Protein AF-A0A9D4M0K0-F1 (afdb_monomer_lite)

Secondary structure (DSSP, 8-state):
----EEEEEEEEEEEEEES-EESS---EEEEEEEEEEEEEES-EESS---EEEEEEEEEEEEEES-EEEES--EEEEEEEEEEEEEES-EEEES--EEEEEEEEEEEEEES-EEEES--EEEEEEEEEEEEEES-EEEES--EEEEEEEEEEEEEES-EE-TT--EEEEEEEES-EEEES-EE-TT--TT-------------

pLDDT: mean 78.74, std 13.65, range [37.25, 94.25]

Sequence (203 aa):
MNADLECRAGVLSWLSIHSNTFKTNADLECRAKVLSWLSTRRYNLKTSADLECRAVVLRWFNIRLNAFATNADLECRAGVLSLLSIRRNTFKTNANLECRAGVLSWLSIRRYNFKTNADLECRAGVLSWLSIRRNDFKTNADLECRAGVHSWLSIRRNKFKTNADLECGAGVLSWLSIRRNTFKTNADPFNMVINFALRHLYF

Foldseek 3Di:
DEAEAEEEEQEAADDEAELDEDPDEYEYAYEYQYYAEYEYYNAEYQDAYEYEAEYQYYADYYYENYEAEENYEYEYEYQEYAEDHHEQYEYAEQYEYEYEYQEYAYYAHENYEYHELYEYEYEYQEYAYYHAEQYEAEENYEYYAEYQEYAEYEHYNYEHEAQYEYEHDYCEYNYYYYYNYYYYPNYPHDPHPPNYPDDDDDD

Structure (mmCIF, N/CA/C/O backbone):
data_AF-A0A9D4M0K0-F1
#
_entry.id   AF-A0A9D4M0K0-F1
#
loop_
_atom_site.group_PDB
_atom_site.id
_atom_site.type_symbol
_atom_site.label_atom_id
_atom_site.label_alt_id
_atom_site.label_comp_id
_atom_site.label_asym_id
_atom_site.label_entity_id
_atom_site.label_seq_id
_atom_site.pdbx_PDB_ins_code
_atom_site.Cartn_x
_atom_site.Cartn_y
_atom_site.Cartn_z
_atom_site.occupancy
_atom_site.B_iso_or_equiv
_atom_site.auth_seq_id
_atom_site.auth_comp_id
_atom_site.auth_asym_id
_atom_site.auth_atom_id
_atom_site.pdbx_PDB_model_num
ATOM 1 N N . MET A 1 1 ? -2.686 26.900 2.733 1.00 42.06 1 MET A N 1
ATOM 2 C CA . MET A 1 1 ? -1.691 26.627 1.679 1.00 42.06 1 MET A CA 1
ATOM 3 C C . MET A 1 1 ? -1.404 25.147 1.722 1.00 42.06 1 MET A C 1
ATOM 5 O O . MET A 1 1 ? -0.999 24.675 2.781 1.00 42.06 1 MET A O 1
ATOM 9 N N . ASN A 1 2 ? -1.681 24.443 0.629 1.00 54.84 2 ASN A N 1
ATOM 10 C CA . ASN A 1 2 ? -1.199 23.079 0.457 1.00 54.84 2 ASN A CA 1
ATOM 11 C C . ASN A 1 2 ? 0.287 23.150 0.112 1.00 54.84 2 ASN A C 1
ATOM 13 O O . ASN A 1 2 ? 0.711 24.067 -0.594 1.00 54.84 2 ASN A O 1
ATOM 17 N N . ALA A 1 3 ? 1.076 22.258 0.697 1.00 59.97 3 ALA A N 1
ATOM 18 C CA . ALA A 1 3 ? 2.510 22.185 0.457 1.00 59.97 3 ALA A CA 1
ATOM 19 C C . ALA A 1 3 ? 2.791 20.927 -0.358 1.00 59.97 3 ALA A C 1
ATOM 21 O O . ALA A 1 3 ? 3.243 19.926 0.194 1.00 59.97 3 ALA A O 1
ATOM 22 N N . ASP A 1 4 ? 2.487 20.994 -1.650 1.00 74.81 4 ASP A N 1
ATOM 23 C CA . ASP A 1 4 ? 2.632 19.847 -2.538 1.00 74.81 4 ASP A CA 1
ATOM 24 C C . ASP A 1 4 ? 4.058 19.796 -3.091 1.00 74.81 4 ASP A C 1
ATOM 26 O O . ASP A 1 4 ? 4.654 20.818 -3.450 1.00 74.81 4 ASP A O 1
ATOM 30 N N . LEU A 1 5 ? 4.634 18.599 -3.116 1.00 75.56 5 LEU A N 1
ATOM 31 C CA . LEU A 1 5 ? 5.984 18.356 -3.602 1.00 75.56 5 LEU A CA 1
ATOM 32 C C . LEU A 1 5 ? 5.925 17.313 -4.717 1.00 75.56 5 LEU A C 1
ATOM 34 O O . LEU A 1 5 ? 5.569 16.162 -4.491 1.00 75.56 5 LEU A O 1
ATOM 38 N N . GLU A 1 6 ? 6.336 17.703 -5.920 1.00 85.31 6 GLU A N 1
ATOM 39 C CA . GLU A 1 6 ? 6.460 16.788 -7.053 1.00 85.31 6 GLU A CA 1
ATOM 40 C C . GLU A 1 6 ? 7.928 16.480 -7.356 1.00 85.31 6 GLU A C 1
ATOM 42 O O . GLU A 1 6 ? 8.778 17.373 -7.392 1.00 85.31 6 GLU A O 1
ATOM 47 N N . CYS A 1 7 ? 8.234 15.216 -7.652 1.00 83.06 7 CYS A N 1
ATOM 48 C CA . CYS A 1 7 ? 9.520 14.827 -8.213 1.00 83.06 7 CYS A CA 1
ATOM 49 C C . CYS A 1 7 ? 9.359 13.971 -9.476 1.00 83.06 7 CYS A C 1
ATOM 51 O O . CYS A 1 7 ? 8.588 13.011 -9.516 1.00 83.06 7 CYS A O 1
ATOM 53 N N . ARG A 1 8 ? 10.105 14.313 -10.534 1.00 90.19 8 ARG A N 1
ATOM 54 C CA . ARG A 1 8 ? 10.095 13.596 -11.818 1.00 90.19 8 ARG A CA 1
ATOM 55 C C . ARG A 1 8 ? 11.519 13.331 -12.281 1.00 90.19 8 ARG A C 1
ATOM 57 O O . ARG A 1 8 ? 12.297 14.264 -12.450 1.00 90.19 8 ARG A O 1
ATOM 64 N N . ALA A 1 9 ? 11.859 12.065 -12.500 1.00 88.44 9 ALA A N 1
ATOM 65 C CA . ALA A 1 9 ? 13.198 11.671 -12.932 1.00 88.44 9 ALA A CA 1
ATOM 66 C C . ALA A 1 9 ? 13.170 10.498 -13.922 1.00 88.44 9 ALA A C 1
ATOM 68 O O . ALA A 1 9 ? 12.331 9.606 -13.844 1.00 88.44 9 ALA A O 1
ATOM 69 N N . GLY A 1 10 ? 14.133 10.438 -14.843 1.00 89.88 10 GLY A N 1
ATOM 70 C CA . GLY A 1 10 ? 14.377 9.207 -15.603 1.00 89.88 10 GLY A CA 1
ATOM 71 C C . GLY A 1 10 ? 14.932 8.119 -14.682 1.00 89.88 10 GLY A C 1
ATOM 72 O O . GLY A 1 10 ? 14.340 7.053 -14.516 1.00 89.88 10 GLY A O 1
ATOM 73 N N . VAL A 1 11 ? 16.041 8.435 -14.018 1.00 91.44 11 VAL A N 1
ATOM 74 C CA . VAL A 1 11 ? 16.683 7.588 -13.013 1.00 91.44 11 VAL A CA 1
ATOM 75 C C . VAL A 1 11 ? 16.875 8.413 -11.753 1.00 91.44 11 VAL A C 1
ATOM 77 O O . VAL A 1 11 ? 17.438 9.502 -11.805 1.00 91.44 11 VAL A O 1
ATOM 80 N N . LEU A 1 12 ? 16.430 7.877 -10.624 1.00 88.25 12 LEU A N 1
ATOM 81 C CA . LEU A 1 12 ? 16.653 8.447 -9.309 1.00 88.25 12 LEU A CA 1
ATOM 82 C C . LEU A 1 12 ? 17.357 7.394 -8.454 1.00 88.25 12 LEU A C 1
ATOM 84 O O . LEU A 1 12 ? 16.833 6.311 -8.177 1.00 88.25 12 LEU A O 1
ATOM 88 N N . SER A 1 13 ? 18.599 7.673 -8.077 1.00 89.12 13 SER A N 1
ATOM 89 C CA . SER A 1 13 ? 19.372 6.760 -7.234 1.00 89.12 13 SER A CA 1
ATOM 90 C C . SER A 1 13 ? 18.764 6.676 -5.835 1.00 89.12 13 SER A C 1
ATOM 92 O O . SER A 1 13 ? 18.650 5.588 -5.269 1.00 89.12 13 SER A O 1
ATOM 94 N N . TRP A 1 14 ? 18.327 7.811 -5.295 1.00 87.00 14 TRP A N 1
ATOM 95 C CA . TRP A 1 14 ? 17.894 7.908 -3.914 1.00 87.00 14 TRP A CA 1
ATOM 96 C C . TRP A 1 14 ? 16.840 8.991 -3.733 1.00 87.00 14 TRP A C 1
ATOM 98 O O . TRP A 1 14 ? 17.014 10.122 -4.179 1.00 87.00 14 TRP A O 1
ATOM 108 N N . LEU A 1 15 ? 15.773 8.641 -3.026 1.00 85.00 15 LEU A N 1
ATOM 109 C CA . LEU A 1 15 ? 14.783 9.568 -2.512 1.00 85.00 15 LEU A CA 1
ATOM 110 C C . LEU A 1 15 ? 14.554 9.261 -1.036 1.00 85.00 15 LEU A C 1
ATOM 112 O O . LEU A 1 15 ? 14.166 8.150 -0.668 1.00 85.00 15 LEU A O 1
ATOM 116 N N . SER A 1 16 ? 14.789 10.252 -0.183 1.00 86.38 16 SER A N 1
ATOM 117 C CA . SER A 1 16 ? 14.544 10.127 1.248 1.00 86.38 16 SER A CA 1
ATOM 118 C C . SER A 1 16 ? 13.716 11.272 1.759 1.00 86.38 16 SER A C 1
ATOM 120 O O . SER A 1 16 ? 14.082 12.437 1.641 1.00 86.38 16 SER A O 1
ATOM 122 N N . ILE A 1 17 ? 12.649 10.902 2.440 1.00 78.44 17 ILE A N 1
ATOM 123 C CA . ILE A 1 17 ? 11.730 11.821 3.074 1.00 78.44 17 ILE A CA 1
ATOM 124 C C . ILE A 1 17 ? 11.850 11.556 4.571 1.00 78.44 17 ILE A C 1
ATOM 126 O O . ILE A 1 17 ? 11.435 10.506 5.071 1.00 78.44 17 ILE A O 1
ATOM 130 N N . HIS A 1 18 ? 12.504 12.466 5.289 1.00 82.88 18 HIS A N 1
ATOM 131 C CA . HIS A 1 18 ? 12.907 12.237 6.673 1.00 82.88 18 HIS A CA 1
ATOM 132 C C . HIS A 1 18 ? 12.511 13.398 7.583 1.00 82.88 18 HIS A C 1
ATOM 134 O O . HIS A 1 18 ? 12.783 14.546 7.260 1.00 82.88 18 HIS A O 1
ATOM 140 N N . SER A 1 19 ? 11.942 13.089 8.753 1.00 77.44 19 SER A N 1
ATOM 141 C CA . SER A 1 19 ? 11.604 14.066 9.809 1.00 77.44 19 SER A CA 1
ATOM 142 C C . SER A 1 19 ? 10.708 15.224 9.358 1.00 77.44 19 SER A C 1
ATOM 144 O O . SER A 1 19 ? 10.734 16.298 9.955 1.00 77.44 19 SER A O 1
ATOM 146 N N . ASN A 1 20 ? 9.880 15.009 8.340 1.00 68.69 20 ASN A N 1
ATOM 147 C CA . ASN A 1 20 ? 8.908 16.011 7.937 1.00 68.69 20 ASN A CA 1
ATOM 148 C C . ASN A 1 20 ? 7.644 15.913 8.797 1.00 68.69 20 ASN A C 1
ATOM 150 O O . ASN A 1 20 ? 7.177 14.821 9.138 1.00 68.69 20 ASN A O 1
ATOM 154 N N . THR A 1 21 ? 7.097 17.076 9.144 1.00 70.19 21 THR A N 1
ATOM 155 C CA . THR A 1 21 ? 5.792 17.201 9.794 1.00 70.19 21 THR A CA 1
ATOM 156 C C . THR A 1 21 ? 4.912 18.074 8.923 1.00 70.19 21 THR A C 1
ATOM 158 O O . THR A 1 21 ? 5.153 19.276 8.824 1.00 70.19 21 THR A O 1
ATOM 161 N N . PHE A 1 22 ? 3.873 17.480 8.353 1.00 66.31 22 PHE A N 1
ATOM 162 C CA . PHE A 1 22 ? 2.869 18.214 7.596 1.00 66.31 22 PHE A CA 1
ATOM 163 C C . PHE A 1 22 ? 1.692 18.499 8.523 1.00 66.31 22 PHE A C 1
ATOM 165 O O . PHE A 1 22 ? 1.107 17.594 9.128 1.00 66.31 22 PHE A O 1
ATOM 172 N N . LYS A 1 23 ? 1.455 19.795 8.748 1.00 60.69 23 LYS A N 1
ATOM 173 C CA . LYS A 1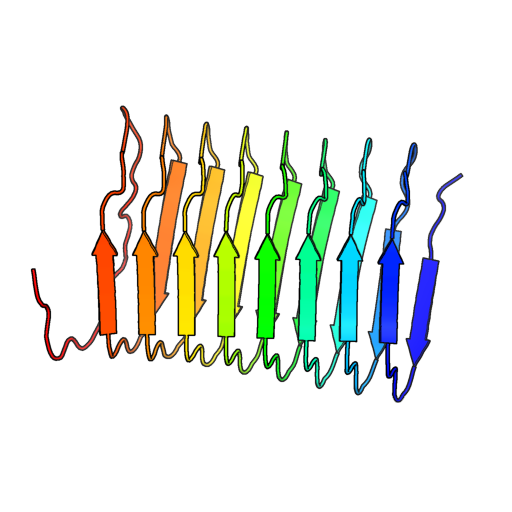 23 ? 0.393 20.307 9.629 1.00 60.69 23 LYS A CA 1
ATOM 174 C C . LYS A 1 23 ? -0.901 20.620 8.867 1.00 60.69 23 LYS A C 1
ATOM 176 O O . LYS A 1 23 ? -1.918 20.849 9.510 1.00 60.69 23 LYS A O 1
ATOM 181 N N . THR A 1 24 ? -0.817 20.682 7.544 1.00 62.44 24 THR A N 1
ATOM 182 C CA . THR A 1 24 ? -1.893 20.948 6.585 1.00 62.44 24 THR A CA 1
ATOM 183 C C . THR A 1 24 ? -1.822 19.896 5.486 1.00 62.44 24 THR A C 1
ATOM 185 O O . THR A 1 24 ? -0.896 19.080 5.489 1.00 62.44 24 THR A O 1
ATOM 188 N N . ASN A 1 25 ? -2.768 19.931 4.549 1.00 67.75 25 ASN A N 1
ATOM 189 C CA . ASN A 1 25 ? -2.717 19.055 3.389 1.00 67.75 25 ASN A CA 1
ATOM 190 C C . ASN A 1 25 ? -1.442 19.304 2.589 1.00 67.75 25 ASN A C 1
ATOM 192 O O . ASN A 1 25 ? -1.021 20.454 2.416 1.00 67.75 25 ASN A O 1
ATOM 196 N N . ALA A 1 26 ? -0.779 18.218 2.225 1.00 68.62 26 ALA A N 1
ATOM 197 C CA . ALA A 1 26 ? 0.509 18.250 1.569 1.00 68.62 26 ALA A CA 1
ATOM 198 C C . ALA A 1 26 ? 0.743 16.906 0.910 1.00 68.62 26 ALA A C 1
ATOM 200 O O . ALA A 1 26 ? 1.037 15.921 1.597 1.00 68.62 26 ALA A O 1
ATOM 201 N N . ASP A 1 27 ? 0.628 16.905 -0.406 1.00 76.62 27 ASP A N 1
ATOM 202 C CA . ASP A 1 27 ? 0.784 15.691 -1.175 1.00 76.62 27 ASP A CA 1
ATOM 203 C C . ASP A 1 27 ? 2.201 15.624 -1.729 1.00 76.62 27 ASP A C 1
ATOM 205 O O . ASP A 1 27 ? 2.795 16.615 -2.164 1.00 76.62 27 ASP A O 1
ATOM 209 N N . LEU A 1 28 ? 2.787 14.436 -1.672 1.00 78.38 28 LEU A N 1
ATOM 210 C CA . LEU A 1 28 ? 4.085 14.170 -2.261 1.00 78.38 28 LEU A CA 1
ATOM 211 C C . LEU A 1 28 ? 3.911 13.149 -3.367 1.00 78.38 28 LEU A C 1
ATOM 213 O O . LEU A 1 28 ? 3.650 11.979 -3.102 1.00 78.38 28 LEU A O 1
ATOM 217 N N . GLU A 1 29 ? 4.125 13.583 -4.604 1.00 85.06 29 GLU A N 1
ATOM 218 C CA . GLU A 1 29 ? 4.102 12.699 -5.756 1.00 85.06 29 GLU A CA 1
ATOM 219 C C . GLU A 1 29 ? 5.497 12.551 -6.360 1.00 85.06 29 GLU A C 1
ATOM 221 O O . GLU A 1 29 ? 6.153 13.515 -6.753 1.00 85.06 29 GLU A O 1
ATOM 226 N N . CYS A 1 30 ? 5.950 11.308 -6.488 1.00 83.56 30 CYS A N 1
ATOM 227 C CA . CYS A 1 30 ? 7.250 11.002 -7.055 1.00 83.56 30 CYS A CA 1
ATOM 228 C C . CYS A 1 30 ? 7.172 9.955 -8.159 1.00 83.56 30 CYS A C 1
ATOM 230 O O . CYS A 1 30 ? 6.765 8.813 -7.941 1.00 83.56 30 CYS A O 1
ATOM 232 N N . ARG A 1 31 ? 7.618 10.342 -9.358 1.00 91.00 31 ARG A N 1
ATOM 233 C CA . ARG A 1 31 ? 7.618 9.508 -10.562 1.00 91.00 31 ARG A CA 1
ATOM 234 C C . ARG A 1 31 ? 9.037 9.306 -11.079 1.00 91.00 31 ARG A C 1
ATOM 236 O O . ARG A 1 31 ? 9.731 10.266 -11.416 1.00 91.00 31 ARG A O 1
ATOM 243 N N . ALA A 1 32 ? 9.453 8.049 -11.206 1.00 90.00 32 ALA A N 1
ATOM 244 C CA . ALA A 1 32 ? 10.725 7.694 -11.828 1.00 90.00 32 ALA A CA 1
ATOM 245 C C . ALA A 1 32 ? 10.584 6.511 -12.790 1.00 90.00 32 ALA A C 1
ATOM 247 O O . ALA A 1 32 ? 9.740 5.652 -12.574 1.00 90.00 32 ALA A O 1
ATOM 248 N N . LYS A 1 33 ? 11.420 6.375 -13.831 1.00 92.44 33 LYS A N 1
ATOM 249 C CA . LYS A 1 33 ? 11.489 5.065 -14.520 1.00 92.44 33 LYS A CA 1
ATOM 250 C C . LYS A 1 33 ? 12.200 4.057 -13.621 1.00 92.44 33 LYS A C 1
ATOM 252 O O . LYS A 1 33 ? 11.683 2.970 -13.372 1.00 92.44 33 LYS A O 1
ATOM 257 N N . VAL A 1 34 ? 13.353 4.445 -13.081 1.00 91.31 34 VAL A N 1
ATOM 258 C CA . VAL A 1 34 ? 14.130 3.629 -12.142 1.00 91.31 34 VAL A CA 1
ATOM 259 C C . VAL A 1 34 ? 14.346 4.399 -10.849 1.00 91.31 34 VAL A C 1
ATOM 261 O O . VAL A 1 34 ? 14.938 5.475 -10.866 1.00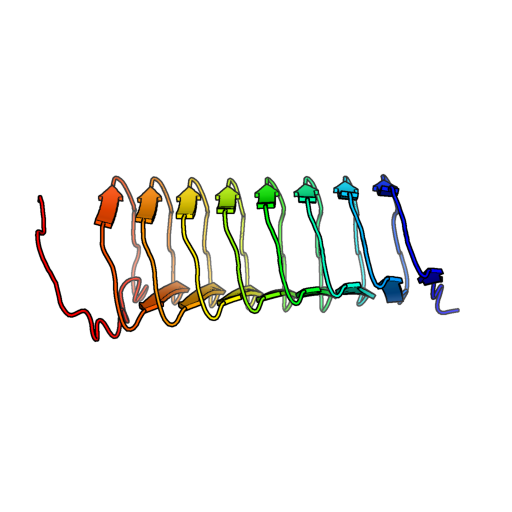 91.31 34 VAL A O 1
ATOM 264 N N . LEU A 1 35 ? 13.922 3.814 -9.731 1.00 88.25 35 LEU A N 1
ATOM 265 C CA . LEU A 1 35 ? 14.191 4.301 -8.384 1.00 88.25 35 LEU A CA 1
ATOM 266 C C . LEU A 1 35 ? 14.957 3.224 -7.613 1.00 88.25 35 LEU A C 1
ATOM 268 O O . LEU A 1 35 ? 14.442 2.141 -7.338 1.00 88.25 35 LEU A O 1
ATOM 272 N N . SER A 1 36 ? 16.223 3.478 -7.285 1.00 89.62 36 SER A N 1
ATOM 273 C CA . SER A 1 36 ? 17.003 2.464 -6.557 1.00 89.62 36 SER A CA 1
ATOM 274 C C . SER A 1 36 ? 16.631 2.426 -5.078 1.00 89.62 36 SER A C 1
ATOM 276 O O . SER A 1 36 ? 16.520 1.346 -4.498 1.00 89.62 36 SER A O 1
ATOM 278 N N . TRP A 1 37 ? 16.388 3.582 -4.469 1.00 87.75 37 TRP A N 1
ATOM 279 C CA . TRP A 1 37 ? 16.029 3.645 -3.064 1.00 87.75 37 TRP A CA 1
ATOM 280 C C . TRP A 1 37 ? 14.974 4.696 -2.792 1.00 87.75 37 TRP A C 1
ATOM 282 O O . TRP A 1 37 ? 15.158 5.866 -3.115 1.00 87.75 37 TRP A O 1
ATOM 292 N N . LEU A 1 38 ? 13.916 4.267 -2.122 1.00 86.44 38 LEU A N 1
ATOM 293 C CA . LEU A 1 38 ? 12.919 5.129 -1.528 1.00 86.44 38 LEU A CA 1
ATOM 294 C C . LEU A 1 38 ? 12.866 4.852 -0.032 1.00 86.44 38 LEU A C 1
ATOM 296 O O . LEU A 1 38 ? 12.666 3.710 0.389 1.00 86.44 38 LEU A O 1
ATOM 300 N N . SER A 1 39 ? 13.003 5.888 0.786 1.00 87.44 39 SER A N 1
ATOM 301 C CA . SER A 1 39 ? 12.764 5.766 2.218 1.00 87.44 39 SER A CA 1
ATOM 302 C C . SER A 1 39 ? 11.912 6.895 2.747 1.00 87.44 39 SER A C 1
ATOM 304 O O . SER A 1 39 ? 12.201 8.068 2.538 1.00 87.44 39 SER A O 1
ATOM 306 N N . THR A 1 40 ? 10.939 6.529 3.567 1.00 80.00 40 THR A N 1
ATOM 307 C CA . THR A 1 40 ? 10.174 7.462 4.385 1.00 80.00 40 THR A CA 1
ATOM 308 C C . THR A 1 40 ? 10.434 7.134 5.843 1.00 80.00 40 THR A C 1
ATOM 310 O O . THR A 1 40 ? 10.305 5.982 6.281 1.00 80.00 40 THR A O 1
ATOM 313 N N . ARG A 1 41 ? 10.887 8.127 6.611 1.00 82.38 41 ARG A N 1
ATOM 314 C CA . ARG A 1 41 ? 11.216 7.915 8.018 1.00 82.38 41 ARG A CA 1
ATOM 315 C C . ARG A 1 41 ? 10.822 9.080 8.904 1.00 82.38 41 ARG A C 1
ATOM 317 O O . ARG A 1 41 ? 11.164 10.218 8.613 1.00 82.38 41 ARG A O 1
ATOM 324 N N . ARG A 1 42 ? 10.227 8.773 10.066 1.00 74.00 42 ARG A N 1
ATOM 325 C CA . ARG A 1 42 ? 9.790 9.795 11.044 1.00 74.00 42 ARG A CA 1
ATOM 326 C C . ARG A 1 42 ? 8.879 10.840 10.402 1.00 74.00 42 ARG A C 1
ATOM 328 O O . ARG A 1 42 ? 8.949 12.022 10.714 1.00 74.00 42 ARG A O 1
ATOM 335 N N . TYR A 1 43 ? 8.060 10.372 9.481 1.00 68.94 43 TYR A N 1
ATOM 336 C CA . TYR A 1 43 ? 7.092 11.168 8.767 1.00 68.94 43 TYR A CA 1
ATOM 337 C C . TYR A 1 43 ? 5.818 11.235 9.605 1.00 68.94 43 TYR A C 1
ATOM 339 O O . TYR A 1 43 ? 5.261 10.191 9.955 1.00 68.94 43 TYR A O 1
ATOM 347 N N . ASN A 1 44 ? 5.412 12.435 10.015 1.00 67.38 44 ASN A N 1
ATOM 348 C CA . ASN A 1 44 ? 4.244 12.619 10.871 1.00 67.38 44 ASN A CA 1
ATOM 349 C C . ASN A 1 44 ? 3.201 13.449 10.128 1.00 67.38 44 ASN A C 1
ATOM 351 O O . ASN A 1 44 ? 3.350 14.666 9.994 1.00 67.38 44 ASN A O 1
ATOM 355 N N . LEU A 1 45 ? 2.165 12.771 9.647 1.00 62.91 45 LEU A N 1
ATOM 356 C CA . LEU A 1 45 ? 1.045 13.385 8.953 1.00 62.91 45 LEU A CA 1
ATOM 357 C C . LEU A 1 45 ? -0.053 13.631 9.977 1.00 62.91 45 LEU A C 1
ATOM 359 O O . LEU A 1 45 ? -0.630 12.686 10.520 1.00 62.91 45 LEU A O 1
ATOM 363 N N . LYS A 1 46 ? -0.264 14.905 10.324 1.00 57.75 46 LYS A N 1
ATOM 364 C CA . LYS A 1 46 ? -1.271 15.299 11.321 1.00 57.75 46 LYS A CA 1
ATOM 365 C C . LYS A 1 46 ? -2.664 15.481 10.712 1.00 57.75 46 LYS A C 1
ATOM 367 O O . LYS A 1 46 ? -3.637 15.375 11.452 1.00 57.75 46 LYS A O 1
ATOM 372 N N . THR A 1 47 ? -2.732 15.737 9.411 1.00 57.00 47 THR A N 1
ATOM 373 C CA . THR A 1 47 ? -3.936 15.956 8.593 1.00 57.00 47 THR A CA 1
ATOM 374 C C . THR A 1 47 ? -3.805 15.181 7.278 1.00 57.00 47 THR A C 1
ATOM 376 O O . THR A 1 47 ? -2.760 14.563 7.067 1.00 57.00 47 THR A O 1
ATOM 379 N N . SER A 1 48 ? -4.835 15.210 6.425 1.00 64.50 48 SER A N 1
ATOM 380 C CA . SER A 1 48 ? -4.849 14.493 5.144 1.00 64.50 48 SER A CA 1
ATOM 381 C C . SER A 1 48 ? -3.668 14.873 4.273 1.00 64.50 48 SER A C 1
ATOM 383 O O . SER A 1 48 ? -3.506 16.048 3.971 1.00 64.50 48 SER A O 1
ATOM 385 N N . ALA A 1 49 ? -2.823 13.912 3.944 1.00 65.38 49 ALA A N 1
ATOM 386 C CA . ALA A 1 49 ? -1.608 14.120 3.179 1.00 65.38 49 ALA A CA 1
ATOM 387 C C . ALA A 1 49 ? -1.244 12.791 2.545 1.00 65.38 49 ALA A C 1
ATOM 389 O O . ALA A 1 49 ? -1.057 11.802 3.266 1.00 65.38 49 ALA A O 1
ATOM 390 N N . ASP A 1 50 ? -1.129 12.797 1.228 1.00 75.38 50 ASP A N 1
ATOM 391 C CA . ASP A 1 50 ? -0.944 11.573 0.478 1.00 75.38 50 ASP A CA 1
ATOM 392 C C . ASP A 1 50 ? 0.476 11.489 -0.068 1.00 75.38 50 ASP A C 1
ATOM 394 O O . ASP A 1 50 ? 1.082 12.461 -0.523 1.00 75.38 50 ASP A O 1
ATOM 398 N N . LEU A 1 51 ? 1.057 10.298 0.024 1.00 77.25 51 LEU A N 1
ATOM 399 C CA . LEU A 1 51 ? 2.350 10.007 -0.574 1.00 77.25 51 LEU A CA 1
ATOM 400 C C . LEU A 1 51 ? 2.164 9.008 -1.703 1.00 77.25 51 LEU A C 1
ATOM 402 O O . LEU A 1 51 ? 1.992 7.815 -1.457 1.00 77.25 51 LEU A O 1
ATOM 406 N N . GLU A 1 52 ? 2.321 9.479 -2.933 1.00 84.69 52 GLU A N 1
ATOM 407 C CA . GLU A 1 52 ? 2.314 8.645 -4.123 1.00 84.69 52 GLU A CA 1
ATOM 408 C C . GLU A 1 52 ? 3.725 8.451 -4.677 1.00 84.69 52 GLU A C 1
ATOM 410 O O . GLU A 1 52 ? 4.466 9.393 -4.966 1.00 84.69 52 GLU A O 1
ATOM 415 N N . CYS A 1 53 ? 4.118 7.197 -4.881 1.00 84.25 53 CYS A N 1
ATOM 416 C CA . CYS A 1 53 ? 5.385 6.851 -5.515 1.00 84.25 53 CYS A CA 1
ATOM 417 C C . CYS A 1 53 ? 5.167 5.868 -6.661 1.00 84.25 53 CYS A C 1
ATOM 419 O O . CYS A 1 53 ? 4.712 4.742 -6.456 1.00 84.25 53 CYS A O 1
ATOM 421 N N . ARG A 1 54 ? 5.546 6.272 -7.875 1.00 91.38 54 ARG A N 1
ATOM 422 C CA . ARG A 1 54 ? 5.390 5.473 -9.093 1.00 91.38 54 ARG A CA 1
ATOM 423 C C . ARG A 1 54 ? 6.744 5.219 -9.739 1.00 91.38 54 ARG A C 1
ATOM 425 O O . ARG A 1 54 ? 7.473 6.157 -10.067 1.00 91.38 54 ARG A O 1
ATOM 432 N N . ALA A 1 55 ? 7.066 3.946 -9.950 1.00 91.44 55 ALA A N 1
ATOM 433 C CA . ALA A 1 55 ? 8.263 3.544 -10.674 1.00 91.44 55 ALA A CA 1
ATOM 434 C C . ALA A 1 55 ? 8.007 2.404 -11.660 1.00 91.44 55 ALA A C 1
ATOM 436 O O . ALA A 1 55 ? 7.101 1.604 -11.472 1.00 91.44 55 ALA A O 1
ATOM 437 N N . VAL A 1 56 ? 8.824 2.265 -12.706 1.00 94.12 56 VAL A N 1
ATOM 438 C CA . VAL A 1 56 ? 8.847 0.992 -13.453 1.00 94.12 56 VAL A CA 1
ATOM 439 C C . VAL A 1 56 ? 9.623 -0.037 -12.637 1.00 94.12 56 VAL A C 1
ATOM 441 O O . VAL A 1 56 ? 9.139 -1.140 -12.394 1.00 94.12 56 VAL A O 1
ATOM 444 N N . VAL A 1 57 ? 10.799 0.355 -12.144 1.00 93.19 57 VAL A N 1
ATOM 445 C CA . VAL A 1 57 ? 11.633 -0.467 -11.264 1.00 93.19 57 VAL A CA 1
ATOM 446 C C . VAL A 1 57 ? 11.899 0.284 -9.970 1.00 93.19 57 VAL A C 1
ATOM 448 O O . VAL A 1 57 ? 12.492 1.363 -9.989 1.00 93.19 57 VAL A O 1
ATOM 451 N N . LEU A 1 58 ? 11.519 -0.323 -8.848 1.00 91.50 58 LEU A N 1
ATOM 452 C CA . LEU A 1 58 ? 11.858 0.129 -7.507 1.00 91.50 58 LEU A CA 1
ATOM 453 C C . LEU A 1 58 ? 12.660 -0.964 -6.803 1.00 91.50 58 LEU A C 1
ATOM 455 O O . LEU A 1 58 ? 12.140 -2.028 -6.489 1.00 91.50 58 LEU A O 1
ATOM 459 N N . ARG A 1 59 ? 13.951 -0.745 -6.550 1.00 91.69 59 ARG A N 1
ATOM 460 C CA . ARG A 1 59 ? 14.750 -1.803 -5.903 1.00 91.69 59 ARG A CA 1
ATOM 461 C C . ARG A 1 59 ? 14.399 -1.924 -4.430 1.00 91.69 59 ARG A C 1
ATOM 463 O O . ARG A 1 59 ? 14.113 -3.018 -3.950 1.00 91.69 59 ARG A O 1
ATOM 470 N N . TRP A 1 60 ? 14.402 -0.808 -3.709 1.00 91.25 60 TRP A N 1
ATOM 471 C CA . TRP A 1 60 ? 14.160 -0.842 -2.278 1.00 91.25 60 TRP A CA 1
ATOM 472 C C . TRP A 1 60 ? 13.218 0.267 -1.832 1.00 91.25 60 TRP A C 1
ATOM 474 O O . TRP A 1 60 ? 13.485 1.444 -2.066 1.00 91.25 60 TRP A O 1
ATOM 484 N N . PHE A 1 61 ? 12.147 -0.123 -1.141 1.00 89.75 61 PHE A N 1
ATOM 485 C CA . PHE A 1 61 ? 11.232 0.793 -0.483 1.00 89.75 61 PHE A CA 1
ATOM 486 C C . PHE A 1 61 ? 11.161 0.511 1.019 1.00 89.75 61 PHE A C 1
ATOM 488 O O . PHE A 1 61 ? 10.842 -0.599 1.460 1.00 89.75 61 PHE A O 1
ATOM 495 N N . ASN A 1 62 ? 11.480 1.522 1.824 1.00 89.38 62 ASN A N 1
ATOM 496 C CA . ASN A 1 62 ? 11.465 1.446 3.277 1.00 89.38 62 ASN A CA 1
ATOM 497 C C . ASN A 1 62 ? 10.529 2.494 3.877 1.00 89.38 62 ASN A C 1
ATOM 499 O O . ASN A 1 62 ? 10.745 3.691 3.725 1.00 89.38 62 ASN A O 1
ATOM 503 N N . ILE A 1 63 ? 9.528 2.040 4.622 1.00 84.56 63 ILE A N 1
ATOM 504 C CA . ILE A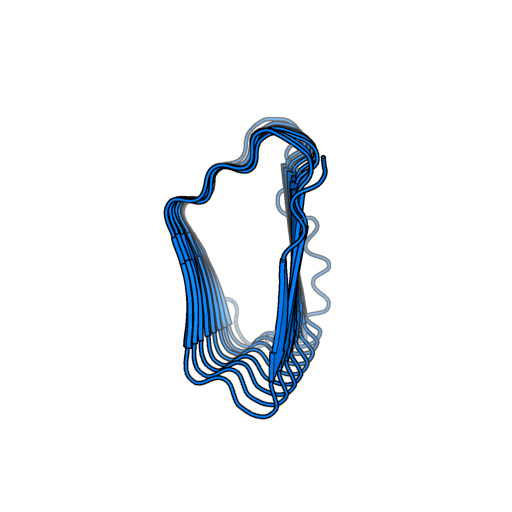 1 63 ? 8.568 2.901 5.312 1.00 84.56 63 ILE A CA 1
ATOM 505 C C . ILE A 1 63 ? 8.709 2.635 6.798 1.00 84.56 63 ILE A C 1
ATOM 507 O O . ILE A 1 63 ? 8.383 1.535 7.271 1.00 84.56 63 ILE A O 1
ATOM 511 N N . ARG A 1 64 ? 9.202 3.609 7.568 1.00 85.94 64 ARG A N 1
ATOM 512 C CA . ARG A 1 64 ? 9.516 3.341 8.971 1.00 85.94 64 ARG A CA 1
ATOM 513 C C . ARG A 1 64 ? 9.336 4.504 9.933 1.00 85.94 64 ARG A C 1
ATOM 515 O O . ARG A 1 64 ? 9.904 5.566 9.750 1.00 85.94 64 ARG A O 1
ATOM 522 N N . LEU A 1 65 ? 8.772 4.209 11.108 1.00 79.62 65 LEU A N 1
ATOM 523 C CA . LEU A 1 65 ? 8.578 5.182 12.197 1.00 79.62 65 LEU A CA 1
ATOM 524 C C . LEU A 1 65 ? 7.687 6.363 11.794 1.00 79.62 65 LEU A C 1
ATOM 526 O O . LEU A 1 65 ? 7.857 7.458 12.318 1.00 79.62 65 LEU A O 1
ATOM 530 N N . ASN A 1 66 ? 6.767 6.141 10.869 1.00 74.31 66 ASN A N 1
ATOM 531 C CA . ASN A 1 66 ? 5.797 7.125 10.436 1.00 74.31 66 ASN A CA 1
ATOM 532 C C . ASN A 1 66 ? 4.530 7.013 11.287 1.00 74.31 66 ASN A C 1
ATOM 534 O O . ASN A 1 66 ? 4.155 5.926 11.747 1.00 74.31 66 ASN A O 1
ATOM 538 N N . ALA A 1 67 ? 3.888 8.148 11.512 1.00 74.69 67 ALA A N 1
ATOM 539 C CA . ALA A 1 67 ? 2.597 8.229 12.165 1.00 74.69 67 ALA A CA 1
ATOM 540 C C . ALA A 1 67 ? 1.621 8.878 11.187 1.00 74.69 67 ALA A C 1
ATOM 542 O O . ALA A 1 67 ? 1.772 10.047 10.839 1.00 74.69 67 ALA A O 1
ATOM 543 N N . PHE A 1 68 ? 0.651 8.084 10.753 1.00 71.75 68 PHE A N 1
ATOM 544 C CA . PHE A 1 68 ? -0.451 8.500 9.902 1.00 71.75 68 PHE A CA 1
ATOM 545 C C . PHE A 1 68 ? -1.634 8.756 10.832 1.00 71.75 68 PHE A C 1
ATOM 547 O O . PHE A 1 68 ? -2.087 7.843 11.537 1.00 71.75 68 PHE A O 1
ATOM 554 N N . ALA A 1 69 ? -2.028 10.023 10.973 1.00 69.19 69 ALA A N 1
ATOM 555 C CA . ALA A 1 69 ? -3.125 10.395 11.853 1.00 69.19 69 ALA A CA 1
ATOM 556 C C . ALA A 1 69 ? -4.475 10.077 11.200 1.00 69.19 69 ALA A C 1
ATOM 558 O O . ALA A 1 69 ? -4.976 8.972 11.401 1.00 69.19 69 ALA A O 1
ATOM 559 N N . THR A 1 70 ? -5.036 11.032 10.461 1.00 68.69 70 THR A N 1
ATOM 560 C CA . THR A 1 70 ? -6.390 10.963 9.906 1.00 68.69 70 THR A CA 1
ATOM 561 C C . THR A 1 70 ? -6.354 11.234 8.407 1.00 68.69 70 THR A C 1
ATOM 563 O O . THR A 1 70 ? -5.786 12.258 8.028 1.00 68.69 70 THR A O 1
ATOM 566 N N . ASN A 1 71 ? -6.986 10.373 7.597 1.00 68.81 71 ASN A N 1
ATOM 567 C CA . ASN A 1 71 ? -7.162 10.542 6.143 1.00 68.81 71 ASN A CA 1
ATOM 568 C C . ASN A 1 71 ? -5.841 10.699 5.373 1.00 68.81 71 ASN A C 1
ATOM 570 O O . ASN A 1 71 ? -5.727 11.598 4.551 1.00 68.81 71 ASN A O 1
ATOM 574 N N . ALA A 1 72 ? -4.822 9.911 5.715 1.00 71.38 72 ALA A N 1
ATOM 575 C CA . ALA A 1 72 ? -3.494 10.024 5.119 1.00 71.38 72 ALA A CA 1
ATOM 576 C C . ALA A 1 72 ? -3.096 8.703 4.476 1.00 71.38 72 ALA A C 1
ATOM 578 O O . ALA A 1 72 ? -2.876 7.720 5.199 1.00 71.38 72 ALA A O 1
ATOM 579 N N . ASP A 1 73 ? -2.949 8.721 3.157 1.00 76.31 73 ASP A N 1
ATOM 580 C CA . ASP A 1 73 ? -2.704 7.525 2.379 1.00 76.31 73 ASP A CA 1
ATOM 581 C C . ASP A 1 73 ? -1.270 7.485 1.849 1.00 76.31 73 ASP A C 1
ATOM 583 O O . ASP A 1 73 ? -0.598 8.488 1.598 1.00 76.31 73 ASP A O 1
ATOM 587 N N . LEU A 1 74 ? -0.735 6.278 1.733 1.00 78.94 74 LEU A N 1
ATOM 588 C CA . LEU A 1 74 ? 0.534 6.058 1.060 1.00 78.94 74 LEU A CA 1
ATOM 589 C C . LEU A 1 74 ? 0.311 5.015 -0.017 1.00 78.94 74 LEU A C 1
ATOM 591 O O . LEU A 1 74 ? 0.010 3.860 0.281 1.00 78.94 74 LEU A O 1
ATOM 595 N N . GLU A 1 75 ? 0.537 5.416 -1.258 1.00 86.06 75 GLU A N 1
ATOM 596 C CA . GLU A 1 75 ? 0.487 4.537 -2.409 1.00 86.06 75 GLU A CA 1
ATOM 597 C C . GLU A 1 75 ? 1.874 4.356 -3.018 1.00 86.06 75 GLU A C 1
ATOM 599 O O . GLU A 1 75 ? 2.600 5.305 -3.326 1.00 86.06 75 GLU A O 1
ATOM 604 N N . CYS A 1 76 ? 2.241 3.105 -3.279 1.00 85.44 76 CYS A N 1
ATOM 605 C CA . CYS A 1 76 ? 3.408 2.795 -4.088 1.00 85.44 76 CYS A CA 1
ATOM 606 C C . CYS A 1 76 ? 3.069 1.820 -5.202 1.00 85.44 76 CYS A C 1
ATOM 608 O O . CYS A 1 76 ? 2.543 0.733 -4.965 1.00 85.44 76 CYS A O 1
ATOM 610 N N . ARG A 1 77 ? 3.408 2.205 -6.433 1.00 92.50 77 ARG A N 1
ATOM 611 C CA . ARG A 1 77 ? 3.157 1.420 -7.639 1.00 92.50 77 ARG A CA 1
ATOM 612 C C . ARG A 1 77 ? 4.470 1.176 -8.369 1.00 92.50 77 ARG A C 1
ATOM 614 O O . ARG A 1 77 ? 5.167 2.125 -8.731 1.00 92.50 77 ARG A O 1
ATOM 621 N N . ALA A 1 78 ? 4.801 -0.092 -8.590 1.00 92.38 78 ALA A N 1
ATOM 622 C CA . ALA A 1 78 ? 6.000 -0.494 -9.314 1.00 92.38 78 ALA A CA 1
ATOM 623 C C . ALA A 1 78 ? 5.708 -1.583 -10.355 1.00 92.38 78 ALA A C 1
ATOM 625 O O . ALA A 1 78 ? 4.891 -2.458 -10.120 1.00 92.38 78 ALA A O 1
ATOM 626 N N . GLY A 1 79 ? 6.400 -1.610 -11.493 1.00 93.00 79 GLY A N 1
ATOM 627 C CA . GLY A 1 79 ? 6.403 -2.820 -12.329 1.00 93.00 79 GLY A CA 1
ATOM 628 C C . GLY A 1 79 ? 7.112 -3.966 -11.600 1.00 93.00 79 GLY A C 1
ATOM 629 O O . GLY A 1 79 ? 6.566 -5.055 -11.416 1.00 93.00 79 GLY A O 1
ATOM 630 N N . VAL A 1 80 ? 8.313 -3.671 -11.102 1.00 94.06 80 VAL A N 1
ATOM 631 C CA . VAL A 1 80 ? 9.134 -4.577 -10.294 1.00 94.06 80 VAL A CA 1
ATOM 632 C C . VAL A 1 80 ? 9.529 -3.890 -8.995 1.00 94.06 80 VAL A C 1
ATOM 634 O O . VAL A 1 80 ? 10.100 -2.798 -9.019 1.00 94.06 80 VAL A O 1
ATOM 637 N N . LEU A 1 81 ? 9.275 -4.561 -7.873 1.00 93.81 81 LEU A N 1
ATOM 638 C CA . LEU A 1 81 ? 9.696 -4.154 -6.540 1.00 93.81 81 LEU A CA 1
ATOM 639 C C . LEU A 1 81 ? 10.536 -5.259 -5.896 1.00 93.81 81 LEU A C 1
ATOM 641 O O . LEU A 1 81 ? 10.026 -6.330 -5.580 1.00 93.81 81 LEU A O 1
ATOM 645 N N . SER A 1 82 ? 11.836 -5.040 -5.688 1.00 93.25 82 SER A N 1
ATOM 646 C CA . SER A 1 82 ? 12.662 -6.110 -5.101 1.00 93.25 82 SER A CA 1
ATOM 647 C C . SER A 1 82 ? 12.379 -6.270 -3.608 1.00 93.25 82 SER A C 1
ATOM 649 O O . SER A 1 82 ? 12.197 -7.384 -3.124 1.00 93.25 82 SER A O 1
ATOM 651 N N . LEU A 1 83 ? 12.307 -5.169 -2.857 1.00 93.19 83 LEU A N 1
ATOM 652 C CA . LEU A 1 83 ? 12.066 -5.234 -1.419 1.00 93.19 83 LEU A CA 1
ATOM 653 C C . LEU A 1 83 ? 11.175 -4.091 -0.940 1.00 93.19 83 LEU A C 1
ATOM 655 O O . LEU A 1 83 ? 11.510 -2.917 -1.087 1.00 93.19 83 LEU A O 1
ATOM 659 N N . LEU A 1 84 ? 10.100 -4.465 -0.251 1.00 91.31 84 LEU A N 1
ATOM 660 C CA . LEU A 1 84 ? 9.225 -3.584 0.506 1.00 91.31 84 LEU A CA 1
ATOM 661 C C . LEU A 1 84 ? 9.320 -3.903 2.001 1.00 91.31 84 LEU A C 1
ATOM 663 O O . LEU A 1 84 ? 8.969 -4.991 2.467 1.00 91.31 84 LEU A O 1
ATOM 667 N N . SER A 1 85 ? 9.832 -2.952 2.779 1.00 91.25 85 SER A N 1
ATOM 668 C CA . SER A 1 85 ? 9.954 -3.076 4.231 1.00 91.25 85 SER A CA 1
ATOM 669 C C . SER A 1 85 ? 9.140 -2.004 4.927 1.00 91.25 85 SER A C 1
ATOM 671 O O . SER A 1 85 ? 9.504 -0.831 4.921 1.00 91.25 85 SER A O 1
ATOM 673 N N . ILE A 1 86 ? 8.132 -2.443 5.666 1.00 86.19 86 ILE A N 1
ATOM 674 C CA . ILE A 1 86 ? 7.182 -1.576 6.337 1.00 86.19 86 ILE A CA 1
ATOM 675 C C . ILE A 1 86 ? 7.257 -1.856 7.842 1.00 86.19 86 ILE A C 1
ATOM 677 O O . ILE A 1 86 ? 6.981 -2.968 8.307 1.00 86.19 86 ILE A O 1
ATOM 681 N N . ARG A 1 87 ? 7.765 -0.899 8.632 1.00 88.44 87 ARG A N 1
ATOM 682 C CA . ARG A 1 87 ? 8.175 -1.168 10.022 1.00 88.44 87 ARG A CA 1
ATOM 683 C C . ARG A 1 87 ? 7.844 -0.054 11.000 1.00 88.44 87 ARG A C 1
ATOM 685 O O . ARG A 1 87 ? 8.317 1.061 10.851 1.00 88.44 87 ARG A O 1
ATOM 692 N N . ARG A 1 88 ? 7.250 -0.410 12.144 1.00 84.81 88 ARG A N 1
ATOM 693 C CA . ARG A 1 88 ? 7.022 0.525 13.268 1.00 84.81 88 ARG A CA 1
ATOM 694 C C . ARG A 1 88 ? 6.227 1.774 12.870 1.00 84.81 88 ARG A C 1
ATOM 696 O O . ARG A 1 88 ? 6.545 2.852 13.364 1.00 84.81 88 ARG A O 1
ATOM 703 N N . ASN A 1 89 ? 5.247 1.644 11.986 1.00 77.12 89 ASN A N 1
ATOM 704 C CA . ASN A 1 89 ? 4.341 2.751 11.702 1.00 77.12 89 ASN A CA 1
ATOM 705 C C . ASN A 1 89 ? 3.055 2.588 12.516 1.00 77.12 89 ASN A C 1
ATOM 707 O O . ASN A 1 89 ? 2.736 1.491 12.987 1.00 77.12 89 ASN A O 1
ATOM 711 N N . THR A 1 90 ? 2.362 3.699 12.734 1.00 77.88 90 THR A N 1
ATOM 712 C CA . THR A 1 90 ? 1.075 3.739 13.437 1.00 77.88 90 THR A CA 1
ATOM 713 C C . THR A 1 90 ? 0.061 4.443 12.557 1.00 77.88 90 THR A C 1
ATOM 715 O O . THR A 1 90 ? 0.343 5.550 12.106 1.00 77.88 90 THR A O 1
ATOM 718 N N . PHE A 1 91 ? -1.096 3.816 12.371 1.00 72.94 91 PHE A N 1
ATOM 719 C CA . PHE A 1 91 ? -2.233 4.361 11.635 1.00 72.94 91 PHE A CA 1
ATOM 720 C C . PHE A 1 91 ? -3.355 4.577 12.645 1.00 72.94 91 PHE A C 1
ATOM 722 O O . PHE A 1 91 ? -3.691 3.650 13.393 1.00 72.94 91 PHE A O 1
ATOM 729 N N . LYS A 1 92 ? -3.836 5.819 12.785 1.00 71.75 92 LYS A N 1
ATOM 730 C CA . LYS A 1 92 ? -4.859 6.131 13.789 1.00 71.75 92 LYS A CA 1
ATOM 731 C C . LYS A 1 92 ? -6.271 5.931 13.244 1.00 71.75 92 LYS A C 1
ATOM 733 O O . LYS A 1 92 ? -6.959 5.065 13.774 1.00 71.75 92 LYS A O 1
ATOM 738 N N . THR A 1 93 ? -6.692 6.710 12.256 1.00 71.38 93 THR A N 1
ATOM 739 C CA . THR A 1 93 ? -8.081 6.682 11.789 1.00 71.38 93 THR A CA 1
ATOM 740 C C . THR A 1 93 ? -8.140 6.911 10.285 1.00 71.38 93 THR A C 1
ATOM 742 O O . THR A 1 93 ? -7.573 7.902 9.842 1.00 71.38 93 THR A O 1
ATOM 745 N N . ASN A 1 94 ? -8.835 6.063 9.521 1.00 72.00 94 ASN A N 1
ATOM 746 C CA . ASN A 1 94 ? -9.062 6.255 8.078 1.00 72.00 94 ASN A CA 1
ATOM 747 C C . ASN A 1 94 ? -7.758 6.527 7.315 1.00 72.00 94 ASN A C 1
ATOM 749 O O . ASN A 1 94 ? -7.598 7.587 6.724 1.00 72.00 94 ASN A O 1
ATOM 753 N N . ALA A 1 95 ? -6.765 5.658 7.446 1.00 72.75 95 ALA A N 1
ATOM 754 C CA . ALA A 1 95 ? -5.477 5.865 6.797 1.00 72.75 95 ALA A CA 1
ATOM 755 C C . ALA A 1 95 ? -5.031 4.548 6.184 1.00 72.75 95 ALA A C 1
ATOM 757 O O . ALA A 1 95 ? -4.991 3.533 6.890 1.00 72.75 95 ALA A O 1
ATOM 758 N N . ASN A 1 96 ? -4.679 4.596 4.904 1.00 77.81 96 ASN A N 1
ATOM 759 C CA . ASN A 1 96 ? -4.450 3.413 4.101 1.00 77.81 96 ASN A CA 1
ATOM 760 C C . ASN A 1 96 ? -3.014 3.354 3.592 1.00 77.81 96 ASN A C 1
ATOM 762 O O . ASN A 1 96 ? -2.348 4.354 3.320 1.00 77.81 96 ASN A O 1
ATOM 766 N N . LEU A 1 97 ? -2.500 2.135 3.490 1.00 80.31 97 LEU A N 1
ATOM 767 C CA . LEU A 1 97 ? -1.230 1.871 2.838 1.00 80.31 97 LEU A CA 1
ATOM 768 C C . LEU A 1 97 ? -1.456 0.891 1.698 1.00 80.31 97 LEU A C 1
ATOM 770 O O . LEU A 1 97 ? -1.656 -0.296 1.948 1.00 80.31 97 LEU A O 1
ATOM 774 N N . GLU A 1 98 ? -1.321 1.366 0.466 1.00 87.69 98 GLU A N 1
ATOM 775 C CA . GLU A 1 98 ? -1.411 0.532 -0.725 1.00 87.69 98 GLU A CA 1
ATOM 776 C C . GLU A 1 98 ? -0.045 0.335 -1.378 1.00 87.69 98 GLU A C 1
ATOM 778 O O . GLU A 1 98 ? 0.713 1.271 -1.645 1.00 87.69 98 GLU A O 1
ATOM 783 N N . CYS A 1 99 ? 0.287 -0.913 -1.688 1.00 87.50 99 CYS A N 1
ATOM 784 C CA . CYS A 1 99 ? 1.471 -1.254 -2.464 1.00 87.50 99 CYS A CA 1
ATOM 785 C C . CYS A 1 99 ? 1.098 -2.221 -3.586 1.00 87.50 99 CYS A C 1
ATOM 787 O O . CYS A 1 99 ? 0.627 -3.330 -3.337 1.00 87.50 99 CYS A O 1
ATOM 789 N N . ARG A 1 100 ? 1.340 -1.819 -4.834 1.00 92.69 100 ARG A N 1
ATOM 790 C CA . ARG A 1 100 ? 1.011 -2.607 -6.025 1.00 92.69 100 ARG A CA 1
ATOM 791 C C . ARG A 1 100 ? 2.262 -2.858 -6.854 1.00 92.69 100 ARG A C 1
ATOM 793 O O . ARG A 1 100 ? 2.961 -1.911 -7.218 1.00 92.69 100 ARG A O 1
ATOM 800 N N . ALA A 1 101 ? 2.532 -4.123 -7.170 1.00 92.94 101 ALA A N 1
ATOM 801 C CA . ALA A 1 101 ? 3.628 -4.486 -8.060 1.00 92.94 101 ALA A CA 1
ATOM 802 C C . ALA A 1 101 ? 3.268 -5.572 -9.080 1.00 92.94 101 ALA A C 1
ATOM 804 O O . ALA A 1 101 ? 2.455 -6.440 -8.805 1.00 92.94 101 ALA A O 1
ATOM 805 N N . GLY A 1 102 ? 3.894 -5.589 -10.256 1.00 92.94 102 GLY A N 1
ATOM 806 C CA . GLY A 1 102 ? 3.833 -6.778 -11.119 1.00 92.94 102 GLY A CA 1
ATOM 807 C C . GLY A 1 102 ? 4.568 -7.951 -10.462 1.00 92.94 102 GLY A C 1
ATOM 808 O O . GLY A 1 102 ? 4.021 -9.041 -10.292 1.00 92.94 102 GLY A O 1
ATOM 809 N N . VAL A 1 103 ? 5.792 -7.682 -10.004 1.00 94.06 103 VAL A N 1
ATOM 810 C CA . VAL A 1 103 ? 6.639 -8.627 -9.267 1.00 94.06 103 VAL A CA 1
ATOM 811 C C . VAL A 1 103 ? 7.116 -7.992 -7.967 1.00 94.06 103 VAL A C 1
ATOM 813 O O . VAL A 1 103 ? 7.687 -6.902 -7.988 1.00 94.06 103 VAL A O 1
ATOM 816 N N . LEU A 1 104 ? 6.935 -8.699 -6.850 1.00 94.25 104 LEU A N 1
ATOM 817 C CA . LEU A 1 104 ? 7.448 -8.328 -5.534 1.00 94.25 104 LEU A CA 1
ATOM 818 C C . LEU A 1 104 ? 8.317 -9.454 -4.966 1.00 94.25 104 LEU A C 1
ATOM 820 O O . LEU A 1 104 ? 7.814 -10.513 -4.607 1.00 94.25 104 LEU A O 1
ATOM 824 N N . SER A 1 105 ? 9.632 -9.263 -4.852 1.00 93.38 105 SER A N 1
ATOM 825 C CA . SER A 1 105 ? 10.479 -10.358 -4.343 1.00 93.38 105 SER A CA 1
ATOM 826 C C . SER A 1 105 ? 10.325 -10.533 -2.831 1.00 93.38 105 SER A C 1
ATOM 828 O O . SER A 1 105 ? 10.220 -11.656 -2.343 1.00 93.38 105 SER A O 1
ATOM 830 N N . TRP A 1 106 ? 10.277 -9.436 -2.070 1.00 93.50 106 TRP A N 1
ATOM 831 C CA . TRP A 1 106 ? 10.187 -9.511 -0.614 1.00 93.50 106 TRP A CA 1
ATOM 832 C C . TRP A 1 106 ? 9.294 -8.433 -0.008 1.00 93.50 106 TRP A C 1
ATOM 834 O O . TRP A 1 106 ? 9.567 -7.239 -0.129 1.00 93.50 106 TRP A O 1
ATOM 844 N N . LEU A 1 107 ? 8.301 -8.865 0.765 1.00 91.38 107 LEU A N 1
ATOM 845 C CA . LEU A 1 107 ? 7.437 -8.022 1.580 1.00 91.38 107 LEU A CA 1
ATOM 846 C C . LEU A 1 107 ? 7.614 -8.352 3.065 1.00 91.38 107 LEU A C 1
ATOM 848 O O . LEU A 1 107 ? 7.415 -9.479 3.517 1.00 91.38 107 LEU A O 1
ATOM 852 N N . SER A 1 108 ? 7.991 -7.349 3.857 1.00 92.69 108 SER A N 1
ATOM 853 C CA . SER A 1 108 ? 8.123 -7.464 5.311 1.00 92.69 108 SER A CA 1
ATOM 854 C C . SER A 1 108 ? 7.308 -6.388 6.017 1.00 92.69 108 SER A C 1
ATOM 856 O O . SER A 1 108 ? 7.756 -5.244 6.099 1.00 92.69 108 SER A O 1
ATOM 858 N N . ILE A 1 109 ? 6.232 -6.788 6.689 1.00 88.38 109 ILE A N 1
ATOM 859 C CA . ILE A 1 109 ? 5.386 -5.916 7.511 1.00 88.38 109 ILE A CA 1
ATOM 860 C C . ILE A 1 109 ? 5.605 -6.265 8.981 1.00 88.38 109 ILE A C 1
ATOM 862 O O . ILE A 1 109 ? 5.380 -7.401 9.411 1.00 88.38 109 ILE A O 1
ATOM 866 N N . ARG A 1 110 ? 6.093 -5.309 9.783 1.00 89.56 110 ARG A N 1
ATOM 867 C CA . ARG A 1 110 ? 6.449 -5.596 11.180 1.00 89.56 110 ARG A CA 1
ATOM 868 C C . ARG A 1 110 ? 6.193 -4.464 12.160 1.00 89.56 110 ARG A C 1
ATOM 870 O O . ARG A 1 110 ? 6.651 -3.341 11.956 1.00 89.56 110 ARG A O 1
ATOM 877 N N . ARG A 1 111 ? 5.687 -4.822 13.348 1.00 85.56 111 ARG A N 1
ATOM 878 C CA . ARG A 1 111 ? 5.454 -3.878 14.462 1.00 85.56 111 ARG A CA 1
ATOM 879 C C . ARG A 1 111 ? 4.528 -2.737 14.055 1.00 85.56 111 ARG A C 1
ATOM 881 O O . ARG A 1 111 ? 4.797 -1.590 14.392 1.00 85.56 111 ARG A O 1
ATOM 888 N N . TYR A 1 112 ? 3.498 -3.067 13.300 1.00 79.31 112 TYR A N 1
ATOM 889 C CA . TYR A 1 112 ? 2.432 -2.148 12.956 1.00 79.31 112 TYR A CA 1
ATOM 890 C C . TYR A 1 112 ? 1.377 -2.080 14.047 1.00 79.31 112 TYR A C 1
ATOM 892 O O . TYR A 1 112 ? 1.161 -3.058 14.763 1.00 79.31 112 TYR A O 1
ATOM 900 N N . ASN A 1 113 ? 0.745 -0.920 14.168 1.00 79.50 113 ASN A N 1
ATOM 901 C CA . ASN A 1 113 ? -0.387 -0.706 15.054 1.00 79.50 113 ASN A CA 1
ATOM 902 C C . ASN A 1 113 ? -1.496 -0.036 14.246 1.00 79.50 113 ASN A C 1
ATOM 904 O O . ASN A 1 113 ? -1.419 1.171 13.996 1.00 79.50 113 ASN A O 1
ATOM 908 N N . PHE A 1 114 ? -2.464 -0.841 13.822 1.00 71.62 114 PHE A N 1
ATOM 909 C CA . PHE A 1 114 ? -3.665 -0.383 13.141 1.00 71.62 114 PHE A CA 1
ATOM 910 C C . PHE A 1 114 ? -4.729 -0.126 14.196 1.00 71.62 114 PHE A C 1
ATOM 912 O O . PHE A 1 114 ? -5.036 -1.011 14.999 1.00 71.62 114 PHE A O 1
ATOM 919 N N . LYS A 1 115 ? -5.221 1.112 14.271 1.00 76.25 115 LYS A N 1
ATOM 920 C CA . LYS A 1 115 ? -6.215 1.483 15.275 1.00 76.25 115 LYS A CA 1
ATOM 921 C C . LYS A 1 115 ? -7.641 1.320 14.752 1.00 76.25 115 LYS A C 1
ATOM 923 O O . LYS A 1 115 ? -8.261 0.323 15.096 1.00 76.25 115 LYS A O 1
ATOM 928 N N . THR A 1 116 ? -8.172 2.284 14.013 1.00 75.19 116 THR A N 1
ATOM 929 C CA . THR A 1 116 ? -9.589 2.275 13.634 1.00 75.19 116 THR A CA 1
ATOM 930 C C . THR A 1 116 ? -9.737 2.580 12.155 1.00 75.19 116 THR A C 1
ATOM 932 O O . THR A 1 116 ? -9.216 3.608 11.737 1.00 75.19 116 THR A O 1
ATOM 935 N N . ASN A 1 117 ? -10.437 1.733 11.394 1.00 75.31 117 ASN A N 1
ATOM 936 C CA . ASN A 1 117 ? -10.671 1.919 9.952 1.00 75.31 117 ASN A CA 1
ATOM 937 C C . ASN A 1 117 ? -9.357 2.207 9.208 1.00 75.31 117 ASN A C 1
ATOM 939 O O . ASN A 1 117 ? -9.180 3.285 8.650 1.00 75.31 117 ASN A O 1
ATOM 943 N N . ALA A 1 118 ? -8.361 1.342 9.363 1.00 74.25 118 ALA A N 1
ATOM 944 C CA . ALA A 1 118 ? -7.041 1.583 8.796 1.00 74.25 118 ALA A CA 1
ATOM 945 C C . ALA A 1 118 ? -6.539 0.315 8.139 1.00 74.25 118 ALA A C 1
ATOM 947 O O . ALA A 1 118 ? -6.292 -0.669 8.846 1.00 74.25 118 ALA A O 1
ATOM 948 N N . ASP A 1 119 ? -6.315 0.405 6.833 1.00 77.88 119 ASP A N 1
ATOM 949 C CA . ASP A 1 119 ? -6.103 -0.770 6.011 1.00 77.88 119 ASP A CA 1
ATOM 950 C C . ASP A 1 119 ? -4.698 -0.781 5.414 1.00 77.88 119 ASP A C 1
ATOM 952 O O . ASP A 1 119 ? -4.072 0.246 5.125 1.00 77.88 119 ASP A O 1
ATOM 956 N N . LEU A 1 120 ? -4.151 -1.982 5.266 1.00 81.38 120 LEU A N 1
ATOM 957 C CA . LEU A 1 120 ? -2.939 -2.201 4.493 1.00 81.38 120 LEU A CA 1
ATOM 958 C C . LEU A 1 120 ? -3.234 -3.205 3.404 1.00 81.38 120 LEU A C 1
ATOM 960 O O . LEU A 1 120 ? -3.483 -4.374 3.683 1.00 81.38 120 LEU A O 1
ATOM 964 N N . GLU A 1 121 ? -3.071 -2.761 2.168 1.00 88.12 121 GLU A N 1
ATOM 965 C CA . GLU A 1 121 ? -3.234 -3.593 0.996 1.00 88.12 121 GLU A CA 1
ATOM 966 C C . GLU A 1 121 ? -1.911 -3.744 0.238 1.00 88.12 121 GLU A C 1
ATOM 968 O O . GLU A 1 121 ? -1.216 -2.786 -0.108 1.00 88.12 121 GLU A O 1
ATOM 973 N N . CYS A 1 122 ? -1.542 -4.990 -0.042 1.00 87.25 122 CYS A N 1
ATOM 974 C CA . CYS A 1 122 ? -0.425 -5.330 -0.909 1.00 87.25 122 CYS A CA 1
ATOM 975 C C . CYS A 1 122 ? -0.893 -6.272 -2.016 1.00 87.25 122 CYS A C 1
ATOM 977 O O . CYS A 1 122 ? -1.299 -7.403 -1.749 1.00 87.25 122 CYS A O 1
AT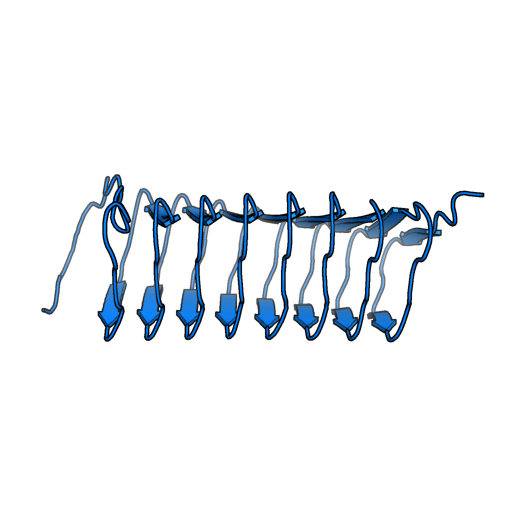OM 979 N N . ARG A 1 123 ? -0.781 -5.836 -3.273 1.00 90.94 123 ARG A N 1
ATOM 980 C CA . ARG A 1 123 ? -1.127 -6.647 -4.448 1.00 90.94 123 ARG A CA 1
ATOM 981 C C . ARG A 1 123 ? 0.091 -6.886 -5.327 1.00 90.94 123 ARG A C 1
ATOM 983 O O . ARG A 1 123 ? 0.786 -5.936 -5.692 1.00 90.94 123 ARG A O 1
ATOM 990 N N . ALA A 1 124 ? 0.324 -8.141 -5.703 1.00 91.19 124 ALA A N 1
ATOM 991 C CA . ALA A 1 124 ? 1.354 -8.492 -6.672 1.00 91.19 124 ALA A CA 1
ATOM 992 C C . ALA A 1 124 ? 0.886 -9.521 -7.708 1.00 91.19 124 ALA A C 1
ATOM 994 O O . ALA A 1 124 ? 0.057 -10.362 -7.407 1.00 91.19 124 ALA A O 1
ATOM 995 N N . GLY A 1 125 ? 1.432 -9.527 -8.924 1.00 89.69 125 GLY A N 1
ATOM 996 C CA . GLY A 1 125 ? 1.265 -10.692 -9.808 1.00 89.69 125 GLY A CA 1
ATOM 997 C C . GLY A 1 125 ? 1.993 -11.912 -9.231 1.00 89.69 125 GLY A C 1
ATOM 998 O O . GLY A 1 125 ? 1.422 -12.992 -9.073 1.00 89.69 125 GLY A O 1
ATOM 999 N N . VAL A 1 126 ? 3.245 -11.696 -8.828 1.00 91.38 126 VAL A N 1
ATOM 1000 C CA . VAL A 1 126 ? 4.105 -12.684 -8.165 1.00 91.38 126 VAL A CA 1
ATOM 1001 C C . VAL A 1 126 ? 4.681 -12.082 -6.890 1.00 91.38 126 VAL A C 1
ATOM 1003 O O . VAL A 1 126 ? 5.273 -11.003 -6.936 1.00 91.38 126 VAL A O 1
ATOM 1006 N N . LEU A 1 127 ? 4.566 -12.801 -5.772 1.00 91.12 127 LEU A N 1
ATOM 1007 C CA . LEU A 1 127 ? 5.207 -12.453 -4.508 1.00 91.12 127 LEU A CA 1
ATOM 1008 C C . LEU A 1 127 ? 6.035 -13.627 -3.975 1.00 91.12 127 LEU A C 1
ATOM 1010 O O . LEU A 1 127 ? 5.502 -14.639 -3.531 1.00 91.12 127 LEU A O 1
ATOM 1014 N N . SER A 1 128 ? 7.364 -13.512 -3.999 1.00 91.88 128 SER A N 1
ATOM 1015 C CA . SER A 1 128 ? 8.219 -14.632 -3.576 1.00 91.88 128 SER A CA 1
ATOM 1016 C C . SER A 1 128 ? 8.182 -14.833 -2.062 1.00 91.88 128 SER A C 1
ATOM 1018 O O . SER A 1 128 ? 8.090 -15.963 -1.591 1.00 91.88 128 SER A O 1
ATOM 1020 N N . TRP A 1 129 ? 8.221 -13.755 -1.278 1.00 91.94 129 TRP A N 1
ATOM 1021 C CA . TRP A 1 129 ? 8.290 -13.868 0.175 1.00 91.94 129 TRP A CA 1
ATOM 1022 C C . TRP A 1 129 ? 7.462 -12.816 0.900 1.00 91.94 129 TRP A C 1
ATOM 1024 O O . TRP A 1 129 ? 7.731 -11.619 0.799 1.00 91.94 129 TRP A O 1
ATOM 1034 N N . LEU A 1 130 ? 6.520 -13.270 1.724 1.00 90.50 130 LEU A N 1
ATOM 1035 C CA . LEU A 1 130 ? 5.694 -12.438 2.590 1.00 90.50 130 LEU A CA 1
ATOM 1036 C C . LEU A 1 130 ? 5.942 -12.769 4.063 1.00 90.50 130 LEU A C 1
ATOM 1038 O O . LEU A 1 130 ? 5.734 -13.891 4.523 1.00 90.50 130 LEU A O 1
ATOM 1042 N N . SER A 1 131 ? 6.355 -11.767 4.841 1.00 92.19 131 SER A N 1
ATOM 1043 C CA . SER A 1 131 ? 6.468 -11.870 6.295 1.00 92.19 131 SER A CA 1
ATOM 1044 C C . SER A 1 131 ? 5.664 -10.791 7.013 1.00 92.19 131 SER A C 1
ATOM 1046 O O . SER A 1 131 ? 5.994 -9.607 6.949 1.00 92.19 131 SER A O 1
ATOM 1048 N N . ILE A 1 132 ? 4.666 -11.221 7.784 1.00 89.00 132 ILE A N 1
ATOM 1049 C CA . ILE A 1 132 ? 3.799 -10.368 8.602 1.00 89.00 132 ILE A CA 1
ATOM 1050 C C . ILE A 1 132 ? 4.036 -10.715 10.070 1.00 89.00 132 ILE A C 1
ATOM 1052 O O . ILE A 1 132 ? 3.735 -11.827 10.521 1.00 89.00 132 ILE A O 1
ATOM 1056 N N . ARG A 1 133 ? 4.619 -9.792 10.846 1.00 91.81 133 ARG A N 1
ATOM 1057 C CA . ARG A 1 133 ? 5.072 -10.118 12.205 1.00 91.81 133 ARG A CA 1
ATOM 1058 C C . ARG A 1 133 ? 4.890 -9.018 13.241 1.00 91.81 133 ARG A C 1
ATOM 1060 O O . ARG A 1 133 ? 5.447 -7.933 13.108 1.00 91.81 133 ARG A O 1
ATOM 1067 N N . ARG A 1 134 ? 4.374 -9.390 14.419 1.00 91.31 134 ARG A N 1
ATOM 1068 C CA . ARG A 1 134 ? 4.266 -8.501 15.597 1.00 91.31 134 ARG A CA 1
ATOM 1069 C C . ARG A 1 134 ? 3.395 -7.266 15.349 1.00 91.31 134 ARG A C 1
ATOM 1071 O O . ARG A 1 134 ? 3.745 -6.204 15.852 1.00 91.31 134 ARG A O 1
ATOM 1078 N N . ASN A 1 135 ? 2.326 -7.397 14.582 1.00 86.88 135 ASN A N 1
ATOM 1079 C CA . ASN A 1 135 ? 1.363 -6.326 14.350 1.00 86.88 135 ASN A CA 1
ATOM 1080 C C . ASN A 1 135 ? 0.209 -6.411 15.366 1.00 86.88 135 ASN A C 1
ATOM 1082 O O . ASN A 1 135 ? -0.075 -7.495 15.878 1.00 86.88 135 ASN A O 1
ATOM 1086 N N . ASP A 1 136 ? -0.392 -5.272 15.698 1.00 85.62 136 ASP A N 1
ATOM 1087 C CA . ASP A 1 136 ? -1.609 -5.154 16.513 1.00 85.62 136 ASP A CA 1
ATOM 1088 C C . ASP A 1 136 ? -2.690 -4.532 15.625 1.00 85.62 136 ASP A C 1
ATOM 1090 O O . ASP A 1 136 ? -2.555 -3.377 15.221 1.00 85.62 136 ASP A O 1
ATOM 1094 N N . PHE A 1 137 ? -3.707 -5.321 15.300 1.00 81.31 137 PHE A N 1
ATOM 1095 C CA . PHE A 1 137 ? -4.906 -4.923 14.575 1.00 81.31 137 PHE A CA 1
ATOM 1096 C C . PHE A 1 137 ? -6.016 -4.718 15.596 1.00 81.31 137 PHE A C 1
ATOM 1098 O O . PHE A 1 137 ? -6.251 -5.592 16.440 1.00 81.31 137 PHE A O 1
ATOM 1105 N N . LYS A 1 138 ? -6.617 -3.527 15.604 1.00 82.19 138 LYS A N 1
ATOM 1106 C CA . LYS A 1 138 ? -7.622 -3.164 16.603 1.00 82.19 138 LYS A CA 1
ATOM 1107 C C . LYS A 1 138 ? -9.040 -3.277 16.058 1.00 82.19 138 LYS A C 1
ATOM 1109 O O . LYS A 1 138 ? -9.541 -4.387 16.090 1.00 82.19 138 LYS A O 1
ATOM 1114 N N . THR A 1 139 ? -9.689 -2.179 15.685 1.00 79.00 139 THR A N 1
ATOM 1115 C CA . THR A 1 139 ? -11.125 -2.160 15.367 1.00 79.00 139 THR A CA 1
ATOM 1116 C C . THR A 1 139 ? -11.333 -1.811 13.906 1.00 79.00 139 THR A C 1
ATOM 1118 O O . THR A 1 139 ? -10.934 -0.712 13.536 1.00 79.00 139 THR A O 1
ATOM 1121 N N . ASN A 1 140 ? -11.968 -2.683 13.116 1.00 74.69 140 ASN A N 1
ATOM 1122 C CA . ASN A 1 140 ? -12.177 -2.483 11.671 1.00 74.69 140 ASN A CA 1
ATOM 1123 C C . ASN A 1 140 ? -10.848 -2.147 10.981 1.00 74.69 140 ASN A C 1
ATOM 1125 O O . ASN A 1 140 ? -10.635 -1.023 10.541 1.00 74.69 140 ASN A O 1
ATOM 1129 N N . ALA A 1 141 ? -9.870 -3.034 11.091 1.00 72.94 141 ALA A N 1
ATOM 1130 C CA . ALA A 1 141 ? -8.517 -2.753 10.637 1.00 72.94 141 ALA A CA 1
ATOM 1131 C C . ALA A 1 141 ? -7.991 -3.958 9.885 1.00 72.94 141 ALA A C 1
ATOM 1133 O O . ALA A 1 141 ? -7.620 -4.950 10.528 1.00 72.94 141 ALA A O 1
ATOM 1134 N N . ASP A 1 142 ? -7.918 -3.821 8.567 1.00 75.38 142 ASP A N 1
ATOM 1135 C CA . ASP A 1 142 ? -7.745 -4.965 7.696 1.00 75.38 142 ASP A CA 1
ATOM 1136 C C . ASP A 1 142 ? -6.350 -4.991 7.078 1.00 75.38 142 ASP A C 1
ATOM 1138 O O . ASP A 1 142 ? -5.694 -3.975 6.815 1.00 75.38 142 ASP A O 1
ATOM 1142 N N . LEU A 1 143 ? -5.836 -6.204 6.893 1.00 77.62 143 LEU A N 1
ATOM 1143 C CA . LEU A 1 143 ? -4.630 -6.422 6.114 1.00 77.62 143 LEU A CA 1
ATOM 1144 C C . LEU A 1 143 ? -4.929 -7.389 4.991 1.00 77.62 143 LEU A C 1
ATOM 1146 O O . LEU A 1 143 ? -5.140 -8.575 5.232 1.00 77.62 143 LEU A O 1
ATOM 1150 N N . GLU A 1 144 ? -4.816 -6.889 3.769 1.00 84.25 144 GLU A N 1
ATOM 1151 C CA . GLU A 1 144 ? -4.949 -7.674 2.556 1.00 84.25 144 GLU A CA 1
ATOM 1152 C C . GLU A 1 144 ? -3.597 -7.860 1.864 1.00 84.25 144 GLU A C 1
ATOM 1154 O O . GLU A 1 144 ? -2.837 -6.922 1.609 1.00 84.25 144 GLU A O 1
ATOM 1159 N N . CYS A 1 145 ? -3.270 -9.105 1.539 1.00 81.50 145 CYS A N 1
ATOM 1160 C CA . CYS A 1 145 ? -2.130 -9.458 0.705 1.00 81.50 145 CYS A CA 1
ATOM 1161 C C . CYS A 1 145 ? -2.576 -10.436 -0.376 1.00 81.50 145 CYS A C 1
ATOM 1163 O O . CYS A 1 145 ? -2.829 -11.607 -0.092 1.00 81.50 145 CYS A O 1
ATOM 1165 N N . ARG A 1 146 ? -2.636 -9.980 -1.626 1.00 85.06 146 ARG A N 1
ATOM 1166 C CA . ARG A 1 146 ? -3.063 -10.806 -2.760 1.00 85.06 146 ARG A CA 1
ATOM 1167 C C . ARG A 1 146 ? -1.931 -10.970 -3.760 1.00 85.06 146 ARG A C 1
ATOM 1169 O O . ARG A 1 146 ? -1.337 -9.976 -4.183 1.00 85.06 146 ARG A O 1
ATOM 1176 N N . ALA A 1 147 ? -1.677 -12.201 -4.196 1.00 84.88 147 ALA A N 1
ATOM 1177 C CA . ALA A 1 147 ? -0.904 -12.414 -5.410 1.00 84.88 147 ALA A CA 1
ATOM 1178 C C . ALA A 1 147 ? -1.375 -13.589 -6.253 1.00 84.88 147 ALA A C 1
ATOM 1180 O O . ALA A 1 147 ? -2.008 -14.498 -5.748 1.00 84.88 147 ALA A O 1
ATOM 1181 N N . GLY A 1 148 ? -1.035 -13.624 -7.541 1.00 81.06 148 GLY A N 1
ATOM 1182 C CA . GLY A 1 148 ? -1.261 -14.833 -8.342 1.00 81.06 148 GLY A CA 1
ATOM 1183 C C . GLY A 1 148 ? -0.464 -16.021 -7.791 1.00 81.06 148 GLY A C 1
ATOM 1184 O O . GLY A 1 148 ? -0.992 -17.124 -7.651 1.00 81.06 148 GLY A O 1
ATOM 1185 N N . VAL A 1 149 ? 0.793 -15.771 -7.407 1.00 81.44 149 VAL A N 1
ATOM 1186 C CA . VAL A 1 149 ? 1.722 -16.782 -6.882 1.00 81.44 149 VAL A CA 1
ATOM 1187 C C . VAL A 1 149 ? 2.427 -16.282 -5.623 1.00 81.44 149 VAL A C 1
ATOM 1189 O O . VAL A 1 149 ? 3.021 -15.203 -5.631 1.00 81.44 149 VAL A O 1
ATOM 1192 N N . HIS A 1 150 ? 2.434 -17.114 -4.580 1.00 82.19 150 HIS A N 1
ATOM 1193 C CA . HIS A 1 150 ? 3.220 -16.974 -3.358 1.00 82.19 150 HIS A CA 1
ATOM 1194 C C . HIS A 1 150 ? 4.223 -18.124 -3.210 1.00 82.19 150 HIS A C 1
ATOM 1196 O O . HIS A 1 150 ? 3.827 -19.280 -3.088 1.00 82.19 150 HIS A O 1
ATOM 1202 N N . SER A 1 151 ? 5.527 -17.844 -3.131 1.00 84.56 151 SER A N 1
ATOM 1203 C CA . SER A 1 151 ? 6.481 -18.915 -2.782 1.00 84.56 151 SER A CA 1
ATOM 1204 C C . SER A 1 151 ? 6.513 -19.174 -1.274 1.00 84.56 151 SER A C 1
ATOM 1206 O O . SER A 1 151 ? 6.597 -20.321 -0.845 1.00 84.56 151 SER A O 1
ATOM 1208 N N . TRP A 1 152 ? 6.421 -18.130 -0.447 1.00 87.19 152 TRP A N 1
ATOM 1209 C CA . TRP A 1 152 ? 6.519 -18.271 1.005 1.00 87.19 152 TRP A CA 1
ATOM 1210 C C . TRP A 1 152 ? 5.690 -17.234 1.756 1.00 87.19 152 TRP A C 1
ATOM 1212 O O . TRP A 1 152 ? 5.858 -16.029 1.562 1.00 87.19 152 TRP A O 1
ATOM 1222 N N . LEU A 1 153 ? 4.848 -17.703 2.677 1.00 87.44 153 LEU A N 1
ATOM 1223 C CA . LEU A 1 153 ? 4.019 -16.874 3.547 1.00 87.44 153 LEU A CA 1
ATOM 1224 C C . LEU A 1 153 ? 4.255 -17.211 5.024 1.00 87.44 153 LEU A C 1
ATOM 1226 O O . LEU A 1 153 ? 3.964 -18.315 5.479 1.00 87.44 153 LEU A O 1
ATOM 1230 N N . SER A 1 154 ? 4.714 -16.235 5.814 1.00 89.56 154 SER A N 1
ATOM 1231 C CA . SER A 1 154 ? 4.773 -16.340 7.278 1.00 89.56 154 SER A CA 1
ATOM 1232 C C . SER A 1 154 ? 3.992 -15.245 7.981 1.00 89.56 154 SER A C 1
ATOM 1234 O O . SER A 1 154 ? 4.348 -14.067 7.921 1.00 89.56 154 SER A O 1
ATOM 1236 N N . ILE A 1 155 ? 3.081 -15.667 8.854 1.00 87.44 155 ILE A N 1
ATOM 1237 C CA . ILE A 1 155 ? 2.280 -14.806 9.725 1.00 87.44 155 ILE A CA 1
ATOM 1238 C C . ILE A 1 155 ? 2.578 -15.174 11.182 1.00 87.44 155 ILE A C 1
ATOM 1240 O O . ILE A 1 155 ? 2.283 -16.282 11.638 1.00 87.44 155 ILE A O 1
ATOM 1244 N N . ARG A 1 156 ? 3.205 -14.272 11.949 1.00 89.81 156 ARG A N 1
ATOM 1245 C CA . ARG A 1 156 ? 3.687 -14.615 13.297 1.00 89.81 156 ARG A CA 1
ATOM 1246 C C . ARG A 1 156 ? 3.545 -13.512 14.339 1.00 89.81 156 ARG A C 1
ATOM 1248 O O . ARG A 1 156 ? 4.081 -12.420 14.173 1.00 89.81 156 ARG A O 1
ATOM 1255 N N . ARG A 1 157 ? 3.068 -13.867 15.539 1.00 91.38 157 ARG A N 1
ATOM 1256 C CA . ARG A 1 157 ? 3.009 -12.961 16.710 1.00 91.38 157 ARG A CA 1
ATOM 1257 C C . ARG A 1 157 ? 2.128 -11.728 16.495 1.00 91.38 157 ARG A C 1
ATOM 1259 O O . ARG A 1 157 ? 2.435 -10.691 17.073 1.00 91.38 157 ARG A O 1
ATOM 1266 N N . ASN A 1 158 ? 1.099 -11.821 15.665 1.00 86.75 158 ASN A N 1
ATOM 1267 C CA . ASN A 1 158 ? 0.138 -10.744 15.457 1.00 86.75 158 ASN A CA 1
ATOM 1268 C C . ASN A 1 158 ? -1.012 -10.837 16.468 1.00 86.75 158 ASN A C 1
ATOM 1270 O O . ASN A 1 158 ? -1.300 -11.918 16.986 1.00 86.75 158 ASN A O 1
ATOM 1274 N N . LYS A 1 159 ? -1.625 -9.697 16.774 1.00 85.25 159 LYS A N 1
ATOM 1275 C CA . LYS A 1 159 ? -2.780 -9.587 17.661 1.00 85.25 159 LYS A CA 1
ATOM 1276 C C . LYS A 1 159 ? -3.931 -8.972 16.884 1.00 85.25 159 LYS A C 1
ATOM 1278 O O . LYS A 1 159 ? -3.720 -7.940 16.265 1.00 85.25 159 LYS A O 1
ATOM 1283 N N . PHE A 1 160 ? -5.099 -9.583 16.967 1.00 81.69 160 PHE A N 1
ATOM 1284 C CA . PHE A 1 160 ? -6.326 -9.128 16.328 1.00 81.69 160 PHE A CA 1
ATOM 1285 C C . PHE A 1 160 ? -7.375 -8.901 17.409 1.00 81.69 160 PHE A C 1
ATOM 1287 O O . PHE A 1 160 ? -7.482 -9.695 18.355 1.00 81.69 160 PHE A O 1
ATOM 1294 N N . LYS A 1 161 ? -8.085 -7.781 17.312 1.00 82.31 161 LYS A N 1
ATOM 1295 C CA . LYS A 1 161 ? -9.190 -7.424 18.206 1.00 82.31 161 LYS A CA 1
ATOM 1296 C C . LYS A 1 161 ? -10.474 -7.323 17.376 1.00 82.31 161 LYS A C 1
ATOM 1298 O O . LYS A 1 161 ? -10.554 -7.938 16.327 1.00 82.31 161 LYS A O 1
ATOM 1303 N N . THR A 1 162 ? -11.486 -6.646 17.899 1.00 77.38 162 THR A N 1
ATOM 1304 C CA . THR A 1 162 ? -12.851 -6.618 17.365 1.00 77.38 162 THR A CA 1
ATOM 1305 C C . THR A 1 162 ? -12.914 -6.249 15.882 1.00 77.38 162 THR A C 1
ATOM 1307 O O . THR A 1 162 ? -12.494 -5.148 15.545 1.00 77.38 162 THR A O 1
ATOM 1310 N N . ASN A 1 163 ? -13.500 -7.106 15.039 1.00 72.25 163 ASN A N 1
ATOM 1311 C CA . ASN A 1 163 ? -13.699 -6.864 13.604 1.00 72.25 163 ASN A CA 1
ATOM 1312 C C . ASN A 1 163 ? -12.392 -6.486 12.886 1.00 72.25 163 ASN A C 1
ATOM 1314 O O . ASN A 1 163 ? -12.310 -5.434 12.268 1.00 72.25 163 ASN A O 1
ATOM 1318 N N . ALA A 1 164 ? -11.319 -7.243 13.093 1.00 71.44 164 ALA A N 1
ATOM 1319 C CA . ALA A 1 164 ? -10.056 -6.998 12.412 1.00 71.44 164 ALA A CA 1
ATOM 1320 C C . ALA A 1 164 ? -9.649 -8.237 11.632 1.00 71.44 164 ALA A C 1
ATOM 1322 O O . ALA A 1 164 ? -9.406 -9.285 12.249 1.00 71.44 164 ALA A O 1
ATOM 1323 N N . ASP A 1 165 ? -9.497 -8.070 10.322 1.00 73.00 165 ASP A N 1
ATOM 1324 C CA . ASP A 1 165 ? -9.341 -9.191 9.416 1.00 73.00 165 ASP A CA 1
ATOM 1325 C C . ASP A 1 165 ? -7.930 -9.236 8.810 1.00 73.00 165 ASP A C 1
ATOM 1327 O O . ASP A 1 165 ? -7.200 -8.246 8.682 1.00 73.00 165 ASP A O 1
ATOM 1331 N N . LEU A 1 166 ? -7.493 -10.453 8.493 1.00 74.44 166 LEU A N 1
ATOM 1332 C CA . LEU A 1 166 ? -6.258 -10.704 7.761 1.00 74.44 166 LEU A CA 1
ATOM 1333 C C . LEU A 1 166 ? -6.581 -11.598 6.576 1.00 74.44 166 LEU A C 1
ATOM 1335 O O . LEU A 1 166 ? -6.740 -12.808 6.733 1.00 74.44 166 LEU A O 1
ATOM 1339 N N . GLU A 1 167 ? -6.564 -11.025 5.381 1.00 78.25 167 GLU A N 1
ATOM 1340 C CA . GLU A 1 167 ? -6.729 -11.781 4.152 1.00 78.25 167 GLU A CA 1
ATOM 1341 C C . GLU A 1 167 ? -5.387 -11.923 3.432 1.00 78.25 167 GLU A C 1
ATOM 1343 O O . GLU A 1 167 ? -4.692 -10.960 3.109 1.00 78.25 167 GLU A O 1
ATOM 1348 N N . CYS A 1 168 ? -4.981 -13.165 3.182 1.00 75.44 168 CYS A N 1
ATOM 1349 C CA . CYS A 1 168 ? -3.803 -13.473 2.381 1.00 75.44 168 CYS A CA 1
ATOM 1350 C C . CYS A 1 168 ? -4.181 -14.508 1.323 1.00 75.44 168 CYS A C 1
ATOM 1352 O O . CYS A 1 168 ? -4.271 -15.697 1.630 1.00 75.44 168 CYS A O 1
ATOM 1354 N N . GLY A 1 169 ? -4.388 -14.057 0.088 1.00 73.69 169 GLY A N 1
ATOM 1355 C CA . GLY A 1 169 ? -4.839 -14.892 -1.023 1.00 73.69 169 GLY A CA 1
ATOM 1356 C C . GLY A 1 169 ? -3.751 -15.110 -2.068 1.00 73.69 169 GLY A C 1
ATOM 1357 O O . GLY A 1 169 ? -3.039 -14.172 -2.435 1.00 73.69 169 GLY A O 1
ATOM 1358 N N . ALA A 1 170 ? -3.640 -16.340 -2.573 1.00 77.81 170 ALA A N 1
ATOM 1359 C CA . ALA A 1 170 ? -2.955 -16.598 -3.832 1.00 77.81 170 ALA A CA 1
ATOM 1360 C C . ALA A 1 170 ? -3.530 -17.786 -4.597 1.00 77.81 170 ALA A C 1
ATOM 1362 O O . ALA A 1 170 ? -4.084 -18.693 -3.987 1.00 77.81 170 ALA A O 1
ATOM 1363 N N . GLY A 1 171 ? -3.372 -17.789 -5.924 1.00 75.31 171 GLY A N 1
ATOM 1364 C CA . GLY A 1 171 ? -3.735 -18.946 -6.751 1.00 75.31 171 GLY A CA 1
ATOM 1365 C C . GLY A 1 171 ? -2.776 -20.126 -6.556 1.00 75.31 171 GLY A C 1
ATOM 1366 O O . GLY A 1 171 ? -3.168 -21.286 -6.641 1.00 75.31 171 GLY A O 1
ATOM 1367 N N . VAL A 1 172 ? -1.510 -19.840 -6.239 1.00 78.88 172 VAL A N 1
ATOM 1368 C CA . VAL A 1 172 ? -0.494 -20.847 -5.901 1.00 78.88 172 VAL A CA 1
ATOM 1369 C C . VAL A 1 172 ? 0.247 -20.420 -4.639 1.00 78.88 172 VAL A C 1
ATOM 1371 O O . VAL A 1 172 ? 0.694 -19.278 -4.552 1.00 78.88 172 VAL A O 1
ATOM 1374 N N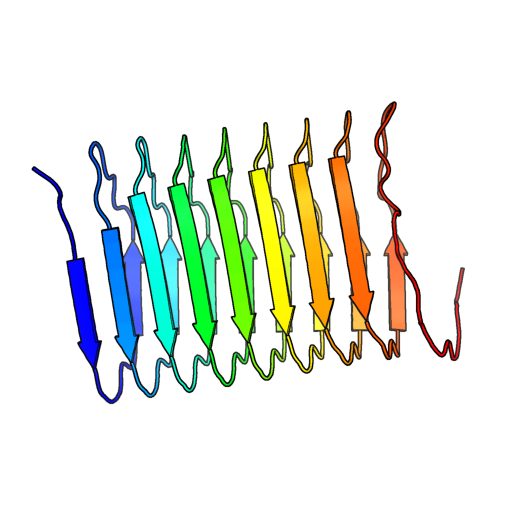 . LEU A 1 173 ? 0.418 -21.339 -3.684 1.00 81.94 173 LEU A N 1
ATOM 1375 C CA . LEU A 1 173 ? 1.209 -21.129 -2.469 1.00 81.94 173 LEU A CA 1
ATOM 1376 C C . LEU A 1 173 ? 2.131 -22.323 -2.202 1.00 81.94 173 LEU A C 1
ATOM 1378 O O . LEU A 1 173 ? 1.644 -23.426 -1.965 1.00 81.94 173 LEU A O 1
ATOM 1382 N N . SER A 1 174 ? 3.450 -22.105 -2.193 1.00 82.81 174 SER A N 1
ATOM 1383 C CA . SER A 1 174 ? 4.411 -23.199 -1.960 1.00 82.81 174 SER A CA 1
ATOM 1384 C C . SER A 1 174 ? 4.697 -23.469 -0.481 1.00 82.81 174 SER A C 1
ATOM 1386 O O . SER A 1 174 ? 5.064 -24.587 -0.128 1.00 82.81 174 SER A O 1
ATOM 1388 N N . TRP A 1 175 ? 4.575 -22.468 0.396 1.00 83.50 175 TRP A N 1
ATOM 1389 C CA . TRP A 1 175 ? 4.837 -22.646 1.825 1.00 83.50 175 TRP A CA 1
ATOM 1390 C C . TRP A 1 175 ? 4.048 -21.674 2.698 1.00 83.50 175 TRP A C 1
ATOM 1392 O O . TRP A 1 175 ? 4.034 -20.467 2.442 1.00 83.50 175 TRP A O 1
ATOM 1402 N N . LEU A 1 176 ? 3.476 -22.193 3.787 1.00 84.62 176 LEU A N 1
ATOM 1403 C CA . LEU A 1 176 ? 2.711 -21.435 4.775 1.00 84.62 176 LEU A CA 1
ATOM 1404 C C . LEU A 1 176 ? 3.199 -21.715 6.203 1.00 84.62 176 LEU A C 1
ATOM 1406 O O . LEU A 1 176 ? 3.311 -22.864 6.619 1.00 84.62 176 LEU A O 1
ATOM 1410 N N . SER A 1 177 ? 3.402 -20.662 6.999 1.00 86.06 177 SER A N 1
ATOM 1411 C CA . SER A 1 177 ? 3.551 -20.766 8.456 1.00 86.06 177 SER A CA 1
ATOM 1412 C C . SER A 1 177 ? 2.756 -19.702 9.181 1.00 86.06 177 SER A C 1
ATOM 1414 O O . SER A 1 177 ? 3.060 -18.508 9.110 1.00 86.06 177 SER A O 1
ATOM 1416 N N . ILE A 1 178 ? 1.867 -20.155 10.055 1.00 84.88 178 ILE A N 1
ATOM 1417 C CA . ILE A 1 178 ? 1.069 -19.302 10.928 1.00 84.88 178 ILE A CA 1
ATOM 1418 C C . ILE A 1 178 ? 1.385 -19.684 12.372 1.00 84.88 178 ILE A C 1
ATOM 1420 O O . ILE A 1 178 ? 1.164 -20.817 12.781 1.00 84.88 178 ILE A O 1
ATOM 1424 N N . ARG A 1 179 ? 1.986 -18.777 13.157 1.00 85.19 179 ARG A N 1
ATOM 1425 C CA . ARG A 1 179 ? 2.453 -19.117 14.518 1.00 85.19 179 ARG A CA 1
ATOM 1426 C C . ARG A 1 179 ? 2.252 -18.000 15.534 1.00 85.19 179 ARG A C 1
ATOM 1428 O O . ARG A 1 179 ? 2.725 -16.878 15.350 1.00 85.19 179 ARG A O 1
ATOM 1435 N N . ARG A 1 180 ? 1.732 -18.353 16.715 1.00 88.88 180 ARG A N 1
ATOM 1436 C CA . ARG A 1 180 ? 1.632 -17.469 17.897 1.00 88.88 180 ARG A CA 1
ATOM 1437 C C . ARG A 1 180 ? 0.813 -16.194 17.647 1.00 88.88 180 ARG A C 1
ATOM 1439 O O . ARG A 1 180 ? 1.209 -15.140 18.134 1.00 88.88 180 ARG A O 1
ATOM 1446 N N . ASN A 1 181 ? -0.248 -16.267 16.850 1.00 84.25 181 ASN A N 1
ATOM 1447 C CA . ASN A 1 181 ? -1.184 -15.154 16.673 1.00 84.25 181 ASN A CA 1
ATOM 1448 C C . ASN A 1 181 ? -2.293 -15.239 17.736 1.00 84.25 181 ASN A C 1
ATOM 1450 O O . ASN A 1 181 ? -2.551 -16.326 18.246 1.00 84.25 181 ASN A O 1
ATOM 1454 N N . THR A 1 182 ? -2.889 -14.108 18.112 1.00 83.88 182 THR A N 1
ATOM 1455 C CA . THR A 1 182 ? -3.963 -14.052 19.120 1.00 83.88 182 THR A CA 1
ATOM 1456 C C . THR A 1 182 ? -5.164 -13.299 18.576 1.00 83.88 182 THR A C 1
ATOM 1458 O O . THR A 1 182 ? -4.977 -12.208 18.037 1.00 83.88 182 THR A O 1
ATOM 1461 N N . PHE A 1 183 ? -6.361 -13.825 18.809 1.00 79.88 183 PHE A N 1
ATOM 1462 C CA . PHE A 1 183 ? -7.622 -13.303 18.286 1.00 79.88 183 PHE A CA 1
ATOM 1463 C C . PHE A 1 183 ? -8.579 -13.037 19.452 1.00 79.88 183 PHE A C 1
ATOM 1465 O O . PHE A 1 183 ? -8.628 -13.830 20.394 1.00 79.88 183 PHE A O 1
ATOM 1472 N N . LYS A 1 184 ? -9.278 -11.900 19.436 1.00 76.75 184 LYS A N 1
ATOM 1473 C CA . LYS A 1 184 ? -10.342 -11.573 20.400 1.00 76.75 184 LYS A CA 1
ATOM 1474 C C . LYS A 1 184 ? -11.689 -11.491 19.670 1.00 76.75 184 LYS A C 1
ATOM 1476 O O . LYS A 1 184 ? -11.701 -11.366 18.456 1.00 76.75 184 LYS A O 1
ATOM 1481 N N . THR A 1 185 ? -12.782 -11.590 20.427 1.00 57.56 185 THR A N 1
ATOM 1482 C CA . THR A 1 185 ? -14.205 -11.529 20.011 1.00 57.56 185 THR A CA 1
ATOM 1483 C C . THR A 1 185 ? -14.479 -10.821 18.678 1.00 57.56 185 THR A C 1
ATOM 1485 O O . THR A 1 185 ? -14.073 -9.670 18.519 1.00 57.56 185 THR A O 1
ATOM 1488 N N . ASN A 1 186 ? -15.223 -11.479 17.781 1.00 61.31 186 ASN A N 1
ATOM 1489 C CA . ASN A 1 186 ? -15.634 -10.987 16.456 1.00 61.31 186 ASN A CA 1
ATOM 1490 C C . ASN A 1 186 ? -14.484 -10.554 15.528 1.00 61.31 186 ASN A C 1
ATOM 1492 O O . ASN A 1 186 ? -14.714 -9.820 14.579 1.00 61.31 186 ASN A O 1
ATOM 1496 N N . ALA A 1 187 ? -13.242 -10.960 15.795 1.00 58.75 187 ALA A N 1
ATOM 1497 C CA . ALA A 1 187 ? -12.228 -10.987 14.747 1.00 58.75 187 ALA A CA 1
ATOM 1498 C C . ALA A 1 187 ? -12.531 -12.180 13.833 1.00 58.75 187 ALA A C 1
ATOM 1500 O O . ALA A 1 187 ? -12.633 -13.295 14.359 1.00 58.75 187 ALA A O 1
ATOM 1501 N N . ASP A 1 188 ? -12.620 -11.969 12.517 1.00 58.62 188 ASP A N 1
ATOM 1502 C CA . ASP A 1 188 ? -12.514 -13.048 11.534 1.00 58.62 188 ASP A CA 1
ATOM 1503 C C . ASP A 1 188 ? -11.106 -13.025 10.920 1.00 58.62 188 ASP A C 1
ATOM 1505 O O . ASP A 1 188 ? -10.858 -12.551 9.81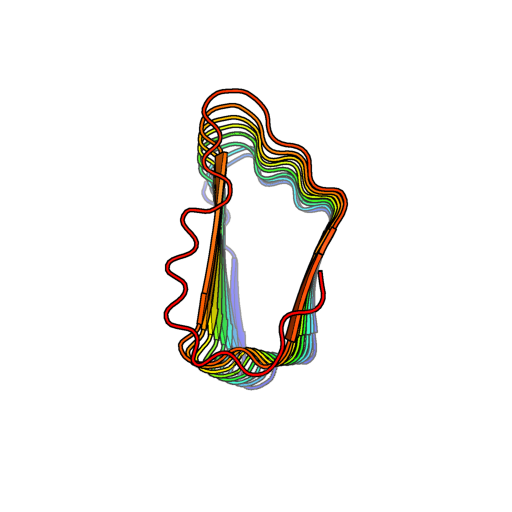1 1.00 58.62 188 ASP A O 1
ATOM 1509 N N . PRO A 1 189 ? -10.106 -13.540 11.648 1.00 53.81 189 PRO A N 1
ATOM 1510 C CA . PRO A 1 189 ? -8.733 -13.485 11.176 1.00 53.81 189 PRO A CA 1
ATOM 1511 C C . PRO A 1 189 ? -8.448 -14.357 9.957 1.00 53.81 189 PRO A C 1
ATOM 1513 O O . PRO A 1 189 ? -7.306 -14.364 9.494 1.00 53.81 189 PRO A O 1
ATOM 1516 N N . PHE A 1 190 ? -9.415 -15.167 9.523 1.00 54.19 190 PHE A N 1
ATOM 1517 C CA . PHE A 1 190 ? -9.218 -16.186 8.512 1.00 54.19 190 PHE A CA 1
ATOM 1518 C C . PHE A 1 190 ? -10.416 -16.274 7.575 1.00 54.19 190 PHE A C 1
ATOM 1520 O O . PHE A 1 190 ? -10.847 -17.377 7.241 1.00 54.19 190 PHE A O 1
ATOM 1527 N N . ASN A 1 191 ? -10.822 -15.147 6.992 1.00 50.78 191 ASN A N 1
ATOM 1528 C CA . ASN A 1 191 ? -11.484 -15.185 5.691 1.00 50.78 191 ASN A CA 1
ATOM 1529 C C . ASN A 1 191 ? -10.450 -15.464 4.580 1.00 50.78 191 ASN A C 1
ATOM 1531 O O . ASN A 1 191 ? -10.285 -14.743 3.599 1.00 50.78 191 ASN A O 1
ATOM 1535 N N . MET A 1 192 ? -9.646 -16.506 4.794 1.00 44.53 192 MET A N 1
ATOM 1536 C CA . MET A 1 192 ? -8.653 -16.966 3.848 1.00 44.53 192 MET A CA 1
ATOM 1537 C C . MET A 1 192 ? -9.435 -17.722 2.777 1.00 44.53 192 MET A C 1
ATOM 1539 O O . MET A 1 192 ? -9.694 -18.917 2.914 1.00 44.53 192 MET A O 1
ATOM 1543 N N . VAL A 1 193 ? -9.841 -17.028 1.711 1.00 43.12 193 VAL A N 1
ATOM 1544 C CA . VAL A 1 193 ? -10.303 -17.676 0.478 1.00 43.12 193 VAL A CA 1
ATOM 1545 C C . VAL A 1 193 ? -9.086 -18.361 -0.144 1.00 43.12 193 VAL A C 1
ATOM 1547 O O . VAL A 1 193 ? -8.371 -17.837 -0.999 1.00 43.12 193 VAL A O 1
ATOM 1550 N N . ILE A 1 194 ? -8.787 -19.538 0.393 1.00 46.03 194 ILE A N 1
ATOM 1551 C CA . ILE A 1 194 ? -7.720 -20.429 -0.025 1.00 46.03 194 ILE A CA 1
ATOM 1552 C C . ILE A 1 194 ? -8.205 -21.168 -1.275 1.00 46.03 194 ILE A C 1
ATOM 1554 O O . ILE A 1 194 ? -8.691 -22.290 -1.202 1.00 46.03 194 ILE A O 1
ATOM 1558 N N . ASN A 1 195 ? -8.030 -20.571 -2.450 1.00 43.47 195 ASN A N 1
ATOM 1559 C CA . ASN A 1 195 ? -7.936 -21.344 -3.691 1.00 43.47 195 ASN A CA 1
ATOM 1560 C C . ASN A 1 195 ? -6.479 -21.802 -3.869 1.00 43.47 195 ASN A C 1
ATOM 1562 O O . ASN A 1 195 ? -5.815 -21.426 -4.829 1.00 43.47 195 ASN A O 1
ATOM 1566 N N . PHE A 1 196 ? -5.937 -22.561 -2.909 1.00 45.50 196 PHE A N 1
ATOM 1567 C CA . PHE A 1 196 ? -4.587 -23.113 -3.034 1.00 45.50 196 PHE A CA 1
ATOM 1568 C C . PHE A 1 196 ? -4.657 -24.524 -3.613 1.00 45.50 196 PHE A C 1
ATOM 1570 O O . PHE A 1 196 ? -5.218 -25.433 -3.003 1.00 45.50 196 PHE A O 1
ATOM 1577 N N . ALA A 1 197 ? -3.967 -24.750 -4.728 1.00 40.56 197 ALA A N 1
ATOM 1578 C CA . ALA A 1 197 ? -3.460 -26.079 -5.051 1.00 40.56 197 ALA A CA 1
ATOM 1579 C C . ALA A 1 197 ? -2.350 -26.434 -4.032 1.00 40.56 197 ALA A C 1
ATOM 1581 O O . ALA A 1 197 ? -1.180 -26.117 -4.235 1.00 40.56 197 ALA A O 1
ATOM 1582 N N . LEU A 1 198 ? -2.712 -27.000 -2.874 1.00 43.00 198 LEU A N 1
ATOM 1583 C CA . LEU A 1 198 ? -1.778 -27.277 -1.772 1.00 43.00 198 LEU A CA 1
ATOM 1584 C C . LEU A 1 198 ? -0.924 -28.528 -2.040 1.00 43.00 198 LEU A C 1
ATOM 1586 O O . LEU A 1 198 ? -1.444 -29.639 -2.114 1.00 43.00 198 LEU A O 1
ATOM 1590 N N . ARG A 1 199 ? 0.407 -28.375 -2.052 1.00 37.25 199 ARG A N 1
ATOM 1591 C CA . ARG A 1 199 ? 1.356 -29.451 -1.712 1.00 37.25 199 ARG A CA 1
ATOM 1592 C C . ARG A 1 199 ? 2.019 -29.102 -0.372 1.00 37.25 199 ARG A C 1
ATOM 1594 O O . ARG A 1 199 ? 2.826 -28.186 -0.313 1.00 37.25 199 ARG A O 1
ATOM 1601 N N . HIS A 1 200 ? 1.691 -29.872 0.668 1.00 38.81 200 HIS A N 1
ATOM 1602 C CA . HIS A 1 200 ? 2.298 -29.907 2.014 1.00 38.81 200 HIS A CA 1
ATOM 1603 C C . HIS A 1 200 ? 1.904 -28.803 3.020 1.00 38.81 200 HIS A C 1
ATOM 1605 O O . HIS A 1 200 ? 2.473 -27.714 3.058 1.00 38.81 200 HIS A O 1
ATOM 1611 N N . LEU A 1 201 ? 0.995 -29.157 3.937 1.00 41.69 201 LEU A N 1
ATOM 1612 C CA . LEU A 1 201 ? 0.802 -28.492 5.230 1.00 41.69 201 LEU A CA 1
ATOM 1613 C C . LEU A 1 201 ? 1.639 -29.225 6.295 1.00 41.69 201 LEU A C 1
ATOM 1615 O O . LEU A 1 201 ? 1.575 -30.448 6.380 1.00 41.69 201 LEU A O 1
ATOM 1619 N N . TYR A 1 202 ? 2.391 -28.491 7.119 1.00 37.97 202 TYR A N 1
ATOM 1620 C CA . TYR A 1 202 ? 2.961 -29.004 8.372 1.00 37.97 202 TYR A CA 1
ATOM 1621 C C . TYR A 1 202 ? 2.324 -28.228 9.531 1.00 37.97 202 TYR A C 1
ATOM 1623 O O . TYR A 1 202 ? 2.525 -27.012 9.630 1.00 37.97 202 TYR A O 1
ATOM 1631 N N . PHE A 1 203 ? 1.534 -28.927 10.351 1.00 39.44 203 PHE A N 1
ATOM 1632 C CA . PHE A 1 203 ? 0.890 -28.410 11.564 1.00 39.44 203 PHE A CA 1
ATOM 1633 C C . PHE A 1 203 ? 1.878 -28.343 12.737 1.00 39.44 203 PHE A C 1
ATOM 1635 O O . PHE A 1 203 ? 2.707 -29.271 12.867 1.00 39.44 203 PHE A O 1
#

Organism: Dreissena polymorpha (NCBI:txid45954)

Radius of gyration: 16.79 Å; chains: 1; bounding box: 35×56×36 Å